Protein AF-A0A7C8I5B2-F1 (afdb_monomer)

Organism: NCBI:txid100035

Radius of gyration: 27.72 Å; Cα contacts (8 Å, |Δi|>4): 381; chains: 1; bounding box: 57×54×105 Å

pLDDT: mean 80.1, std 15.59, range [36.0, 97.19]

Structure (mmCIF, N/CA/C/O backbone):
data_AF-A0A7C8I5B2-F1
#
_entry.id   AF-A0A7C8I5B2-F1
#
loop_
_atom_site.group_PDB
_atom_site.id
_atom_site.type_symbol
_atom_site.label_atom_id
_atom_site.label_alt_id
_atom_site.label_comp_id
_atom_site.label_asym_id
_atom_site.label_entity_id
_atom_site.label_seq_id
_atom_site.pdbx_PDB_ins_code
_atom_site.Cartn_x
_atom_site.Cartn_y
_atom_site.Cartn_z
_atom_site.occupancy
_atom_site.B_iso_or_equiv
_atom_site.auth_seq_id
_atom_site.auth_comp_id
_atom_site.auth_asym_id
_atom_site.auth_atom_id
_atom_site.pdbx_PDB_model_num
ATOM 1 N N . MET A 1 1 ? -19.251 -23.683 68.528 1.00 42.50 1 MET A N 1
ATOM 2 C CA . MET A 1 1 ? -18.594 -23.878 67.218 1.00 42.50 1 MET A CA 1
ATOM 3 C C . MET A 1 1 ? -19.560 -23.344 66.165 1.00 42.50 1 MET A C 1
ATOM 5 O O . MET A 1 1 ? -20.526 -24.019 65.848 1.00 42.50 1 MET A O 1
ATOM 9 N N . PHE A 1 2 ? -19.417 -22.081 65.757 1.00 42.91 2 PHE A N 1
ATOM 10 C CA . PHE A 1 2 ? -20.318 -21.458 64.781 1.00 42.91 2 PHE A CA 1
ATOM 11 C C . PHE A 1 2 ? -19.769 -21.703 63.376 1.00 42.91 2 PHE A C 1
ATOM 13 O O . PHE A 1 2 ? -18.753 -21.127 62.992 1.00 42.91 2 PHE A O 1
ATOM 20 N N . THR A 1 3 ? -20.423 -22.576 62.616 1.00 53.56 3 THR A N 1
ATOM 21 C CA . THR A 1 3 ? -20.180 -22.732 61.182 1.00 53.56 3 THR A CA 1
ATOM 22 C C . THR A 1 3 ? -20.743 -21.507 60.467 1.00 53.56 3 THR A C 1
ATOM 24 O O . THR A 1 3 ? -21.958 -21.349 60.356 1.00 53.56 3 THR A O 1
ATOM 27 N N . ARG A 1 4 ? -19.861 -20.612 60.010 1.00 47.06 4 ARG A N 1
ATOM 28 C CA . ARG A 1 4 ? -20.224 -19.559 59.055 1.00 47.06 4 ARG A CA 1
ATOM 29 C C . ARG A 1 4 ? -20.698 -20.232 57.762 1.00 47.06 4 ARG A C 1
ATOM 31 O O . ARG A 1 4 ? -19.949 -21.055 57.236 1.00 47.06 4 ARG A O 1
ATOM 38 N N . PRO A 1 5 ? -21.871 -19.879 57.213 1.00 53.59 5 PRO A N 1
ATOM 39 C CA . PRO A 1 5 ? -22.177 -20.230 55.842 1.00 53.59 5 PRO A CA 1
ATOM 40 C C . PRO A 1 5 ? -21.212 -19.449 54.950 1.00 53.59 5 PRO A C 1
ATOM 42 O O . PRO A 1 5 ? -21.199 -18.217 54.955 1.00 53.59 5 PRO A O 1
ATOM 45 N N . THR A 1 6 ? -20.373 -20.162 54.207 1.00 56.88 6 THR A N 1
ATOM 46 C CA . THR A 1 6 ? -19.658 -19.632 53.048 1.00 56.88 6 THR A CA 1
ATOM 47 C C . THR A 1 6 ? -20.696 -19.276 51.989 1.00 56.88 6 THR A C 1
ATOM 49 O O . THR A 1 6 ? -21.020 -20.075 51.116 1.00 56.88 6 THR A O 1
ATOM 52 N N . SER A 1 7 ? -21.273 -18.077 52.087 1.00 60.16 7 SER A N 1
ATOM 53 C CA . SER A 1 7 ? -22.030 -17.492 50.986 1.00 60.16 7 SER A CA 1
ATOM 54 C C . SER A 1 7 ? -21.062 -17.323 49.817 1.00 60.16 7 SER A C 1
ATOM 56 O O . SER A 1 7 ? -20.133 -16.514 49.904 1.00 60.16 7 SER A O 1
ATOM 58 N N . MET A 1 8 ? -21.238 -18.106 48.749 1.00 61.34 8 MET A N 1
ATOM 59 C CA . MET A 1 8 ? -20.553 -17.821 47.492 1.00 61.34 8 MET A CA 1
ATOM 60 C C . MET A 1 8 ? -20.863 -16.368 47.114 1.00 61.34 8 MET A C 1
ATOM 62 O O . MET A 1 8 ? -22.024 -15.960 47.227 1.00 61.34 8 MET A O 1
ATOM 66 N N . PRO A 1 9 ? -19.856 -15.567 46.727 1.00 63.28 9 PRO A N 1
ATOM 67 C CA . PRO A 1 9 ? -20.115 -14.212 46.273 1.00 63.28 9 PRO A CA 1
ATOM 68 C C . PRO A 1 9 ? -21.133 -14.270 45.127 1.00 63.28 9 PRO A C 1
ATOM 70 O O . PRO A 1 9 ? -21.058 -15.190 44.303 1.00 63.28 9 PRO A O 1
ATOM 73 N N . PRO A 1 10 ? -22.100 -13.339 45.078 1.00 64.06 10 PRO A N 1
ATOM 74 C CA . PRO A 1 10 ? -23.087 -13.326 44.013 1.00 64.06 10 PRO A CA 1
ATOM 75 C C . PRO A 1 10 ? -22.357 -13.263 42.669 1.00 64.06 10 PRO A C 1
ATOM 77 O O . PRO A 1 10 ? -21.559 -12.358 42.422 1.00 64.06 10 PRO A O 1
ATOM 80 N N . GLN A 1 11 ? -22.590 -14.266 41.818 1.00 71.75 11 GLN A N 1
ATOM 81 C CA . GLN A 1 11 ? -22.101 -14.241 40.444 1.00 71.75 11 GLN A CA 1
ATOM 82 C C . GLN A 1 11 ? -22.682 -13.012 39.744 1.00 71.75 11 GLN A C 1
ATOM 84 O O . GLN A 1 11 ? -23.858 -12.695 39.919 1.00 71.75 11 GLN A O 1
ATOM 89 N N . SER A 1 12 ? -21.850 -12.322 38.963 1.00 83.25 12 SER A N 1
ATOM 90 C CA . SER A 1 12 ? -22.279 -11.163 38.179 1.00 83.25 12 SER A CA 1
ATOM 91 C C . SER A 1 12 ? -23.513 -11.520 37.336 1.00 83.25 12 SER A C 1
ATOM 93 O O . SER A 1 12 ? -23.450 -12.519 36.614 1.00 83.25 12 SER A O 1
ATOM 95 N N . PRO A 1 13 ? -24.596 -10.719 37.366 1.00 89.44 13 PRO A N 1
ATOM 96 C CA . PRO A 1 13 ? -25.788 -10.962 36.551 1.00 89.44 13 PRO A CA 1
ATOM 97 C C . PRO A 1 13 ? -25.469 -11.092 35.059 1.00 89.44 13 PRO A C 1
ATOM 99 O O . PRO A 1 13 ? -26.042 -11.934 34.377 1.00 89.44 13 PRO A O 1
ATOM 102 N N . LEU A 1 14 ? -24.486 -10.328 34.565 1.00 90.75 14 LEU A N 1
ATOM 103 C CA . LEU A 1 14 ? -24.012 -10.417 33.182 1.00 90.75 14 LEU A CA 1
ATOM 104 C C . LEU A 1 14 ? -23.471 -11.815 32.854 1.00 90.75 14 LEU A C 1
ATOM 106 O O . LEU A 1 14 ? -23.726 -12.334 31.775 1.00 90.75 14 LEU A O 1
ATOM 110 N N . LEU A 1 15 ? -22.743 -12.438 33.785 1.00 91.44 15 LEU A N 1
ATOM 111 C CA . LEU A 1 15 ? -22.137 -13.760 33.590 1.00 91.44 15 LEU A CA 1
ATOM 112 C C . LEU A 1 15 ? -23.133 -14.915 33.774 1.00 91.44 15 LEU A C 1
ATOM 114 O O . LEU A 1 15 ? -22.798 -16.050 33.447 1.00 91.44 15 LEU A O 1
ATOM 118 N N . GLN A 1 16 ? -24.342 -14.638 34.274 1.00 93.19 16 GLN A N 1
ATOM 119 C CA . GLN A 1 16 ? -25.435 -15.614 34.354 1.00 93.19 16 GLN A CA 1
ATOM 120 C C . GLN A 1 16 ? -26.220 -15.724 33.039 1.00 93.19 16 GLN A C 1
ATOM 122 O O . GLN A 1 16 ? -26.919 -16.714 32.826 1.00 93.19 16 GLN A O 1
ATOM 127 N N . LEU A 1 17 ? -26.113 -14.725 32.156 1.00 94.62 17 LEU A N 1
ATOM 128 C CA . LEU A 1 17 ? -26.765 -14.742 30.847 1.00 94.62 17 LEU A CA 1
ATOM 129 C C . LEU A 1 17 ? -26.134 -15.803 29.932 1.00 94.62 17 LEU A C 1
ATOM 131 O O . LEU A 1 17 ? -24.933 -16.044 30.049 1.00 94.62 17 LEU A O 1
ATOM 135 N N . PRO A 1 18 ? -26.885 -16.395 28.984 1.00 96.06 18 PRO A N 1
ATOM 136 C CA . PRO A 1 18 ? -26.319 -17.234 27.927 1.00 96.06 18 PRO A CA 1
ATOM 137 C C . PRO A 1 18 ? -25.247 -16.503 27.109 1.00 96.06 18 PRO A C 1
ATOM 139 O O . PRO A 1 18 ? -25.259 -15.273 27.009 1.00 96.06 18 PRO A O 1
ATOM 142 N N . ARG A 1 19 ? -24.318 -17.262 26.516 1.00 94.94 19 ARG A N 1
ATOM 143 C CA . ARG A 1 19 ? -23.165 -16.719 25.778 1.00 94.94 19 ARG A CA 1
ATOM 144 C C . ARG A 1 19 ? -23.601 -15.799 24.638 1.00 94.94 19 ARG A C 1
ATOM 146 O O . ARG A 1 19 ? -23.006 -14.747 24.452 1.00 94.94 19 ARG A O 1
ATOM 153 N N . GLU A 1 20 ? -24.661 -16.177 23.943 1.00 95.81 20 GLU A N 1
ATOM 154 C CA . GLU A 1 20 ? -25.229 -15.468 22.802 1.00 95.81 20 GLU A CA 1
ATOM 155 C C . GLU A 1 20 ? -25.717 -14.076 23.216 1.00 95.81 20 GLU A C 1
ATOM 157 O O . GLU A 1 20 ? -25.400 -13.083 22.575 1.00 95.81 20 GLU A O 1
ATOM 162 N N . ILE A 1 21 ? -26.411 -13.984 24.354 1.00 96.62 21 ILE A N 1
ATOM 163 C CA . ILE A 1 21 ? -26.895 -12.704 24.882 1.00 96.62 21 ILE A CA 1
ATOM 164 C C . ILE A 1 21 ? -25.727 -11.829 25.340 1.00 96.62 21 ILE A C 1
ATOM 166 O O . ILE A 1 21 ? -25.752 -10.616 25.144 1.00 96.62 21 ILE A O 1
ATOM 170 N N . ARG A 1 22 ? -24.683 -12.427 25.930 1.00 95.69 22 ARG A N 1
ATOM 171 C CA . ARG A 1 22 ? -23.466 -11.676 26.268 1.00 95.69 22 ARG A CA 1
ATOM 172 C C . ARG A 1 22 ? -22.788 -11.124 25.018 1.00 95.69 22 ARG A C 1
ATOM 174 O O . ARG A 1 22 ? -22.353 -9.981 25.055 1.00 95.69 22 ARG A O 1
ATOM 181 N N . ASP A 1 23 ? -22.739 -11.890 23.932 1.00 95.50 23 ASP A N 1
ATOM 182 C CA . ASP A 1 23 ? -22.159 -11.444 22.663 1.00 95.50 23 ASP A CA 1
ATOM 183 C C . ASP A 1 23 ? -22.918 -10.270 22.045 1.00 95.50 23 ASP A C 1
ATOM 185 O O . ASP A 1 23 ? -22.278 -9.304 21.632 1.00 95.50 23 ASP A O 1
ATOM 189 N N . GLU A 1 24 ? -24.251 -10.280 22.088 1.00 96.25 24 GLU A N 1
ATOM 190 C CA . GLU A 1 24 ? -25.061 -9.126 21.674 1.00 96.25 24 GLU A CA 1
ATOM 191 C C . GLU A 1 24 ? -24.811 -7.897 22.561 1.00 96.25 24 GLU A C 1
ATOM 193 O O . GLU A 1 24 ? -24.661 -6.781 22.066 1.00 96.25 24 GLU A O 1
ATOM 198 N N . ILE A 1 25 ? -24.687 -8.088 23.880 1.00 95.75 25 ILE A N 1
ATOM 199 C CA . ILE A 1 25 ? -24.343 -6.999 24.806 1.00 95.75 25 ILE A CA 1
ATOM 200 C C . ILE A 1 25 ? -22.950 -6.443 24.493 1.00 95.75 25 ILE A C 1
ATOM 202 O O . ILE A 1 25 ? -22.758 -5.228 24.504 1.00 95.75 25 ILE A O 1
ATOM 206 N N . TYR A 1 26 ? -21.971 -7.305 24.214 1.00 96.38 26 TYR A N 1
ATOM 207 C CA . TYR A 1 26 ? -20.618 -6.881 23.864 1.00 96.38 26 TYR A CA 1
ATOM 208 C C . TYR A 1 26 ? -20.587 -6.132 22.538 1.00 96.38 26 TYR A C 1
ATOM 210 O O . TYR A 1 26 ? -19.919 -5.104 22.456 1.00 96.38 26 TYR A O 1
ATOM 218 N N . ALA A 1 27 ? -21.322 -6.612 21.533 1.00 95.25 27 ALA A N 1
ATOM 219 C CA . ALA A 1 27 ? -21.472 -5.938 20.252 1.00 95.25 27 ALA A CA 1
ATOM 220 C C . ALA A 1 27 ? -22.091 -4.548 20.438 1.00 95.25 27 ALA A C 1
ATOM 222 O O . ALA A 1 27 ? -21.525 -3.567 19.966 1.00 95.25 27 ALA A O 1
ATOM 223 N N . TYR A 1 28 ? -23.183 -4.451 21.200 1.00 95.38 28 TYR A N 1
ATOM 224 C CA . TYR A 1 28 ? -23.833 -3.179 21.510 1.00 95.38 28 TYR A CA 1
ATOM 225 C C . TYR A 1 28 ? -22.910 -2.218 22.273 1.00 95.38 28 TYR A C 1
ATOM 227 O O . TYR A 1 28 ? -22.874 -1.032 21.966 1.00 95.38 28 TYR A O 1
ATOM 235 N N . TYR A 1 29 ? -22.127 -2.718 23.234 1.00 95.06 29 TYR A N 1
ATOM 236 C CA . TYR A 1 29 ? -21.211 -1.899 24.036 1.00 95.06 29 TYR A CA 1
ATOM 237 C C . TYR A 1 29 ? -20.159 -1.178 23.185 1.00 95.06 29 TYR A C 1
ATOM 239 O O . TYR A 1 29 ? -19.815 -0.034 23.463 1.00 95.06 29 TYR A O 1
ATOM 247 N N . VAL A 1 30 ? -19.618 -1.854 22.168 1.00 94.12 30 VAL A N 1
ATOM 248 C CA . VAL A 1 30 ? -18.548 -1.305 21.317 1.00 94.12 30 VAL A CA 1
ATOM 249 C C . VAL A 1 30 ? -19.067 -0.617 20.062 1.00 94.12 30 VAL A C 1
ATOM 251 O O . VAL A 1 30 ? -18.264 -0.045 19.323 1.00 94.12 30 VAL A O 1
ATOM 254 N N . TYR A 1 31 ? -20.358 -0.740 19.765 1.00 94.44 31 TYR A N 1
ATOM 255 C CA . TYR A 1 31 ? -20.945 -0.252 18.527 1.00 94.44 31 TYR A CA 1
ATOM 256 C C . TYR A 1 31 ? -20.926 1.275 18.467 1.00 94.44 31 TYR A C 1
ATOM 258 O O . TYR A 1 31 ? -21.333 1.960 19.406 1.00 94.44 31 TYR A O 1
ATOM 266 N N . THR A 1 32 ? -20.501 1.802 17.325 1.00 94.06 32 THR A N 1
ATOM 267 C CA . THR A 1 32 ? -20.627 3.214 16.974 1.00 94.06 32 THR A CA 1
ATOM 268 C C . THR A 1 32 ? -21.275 3.331 15.600 1.00 94.06 32 THR A C 1
ATOM 270 O O . THR A 1 32 ? -20.914 2.609 14.673 1.00 94.06 32 THR A O 1
ATOM 273 N N . GLU A 1 33 ? -22.233 4.249 15.451 1.00 92.50 33 GLU A N 1
ATOM 274 C CA . GLU A 1 33 ? -23.005 4.413 14.208 1.00 92.50 33 GLU A CA 1
ATOM 275 C C . GLU A 1 33 ? -22.108 4.717 12.995 1.00 92.50 33 GLU A C 1
ATOM 277 O O . GLU A 1 33 ? -22.234 4.092 11.941 1.00 92.50 33 GLU A O 1
ATOM 282 N N . ASP A 1 34 ? -21.118 5.593 13.174 1.00 93.38 34 ASP A N 1
ATOM 283 C CA . ASP A 1 34 ? -20.142 5.937 12.134 1.00 93.38 34 ASP A CA 1
ATOM 284 C C . ASP A 1 34 ? -18.964 4.950 12.036 1.00 93.38 34 ASP A C 1
ATOM 286 O O . ASP A 1 34 ? -18.138 5.027 11.117 1.00 93.38 34 ASP A O 1
ATOM 290 N N . GLY A 1 35 ? -18.906 3.970 12.940 1.00 94.69 35 GLY A N 1
ATOM 291 C CA . GLY A 1 35 ? -17.775 3.068 13.103 1.00 94.69 35 GLY A CA 1
ATOM 292 C C . GLY A 1 35 ? -16.568 3.754 13.749 1.00 94.69 35 GLY A C 1
ATOM 293 O O . GLY A 1 35 ? -16.690 4.713 14.518 1.00 94.69 35 GLY A O 1
ATOM 294 N N . TYR A 1 36 ? -15.384 3.219 13.470 1.00 96.94 36 TYR A N 1
ATOM 295 C CA . TYR A 1 36 ? -14.114 3.730 13.970 1.00 96.94 36 TYR A CA 1
ATOM 296 C C . TYR A 1 36 ? -13.330 4.428 12.873 1.00 96.94 36 TYR A C 1
ATOM 298 O O . TYR A 1 36 ? -13.387 4.053 11.706 1.00 96.94 36 TYR A O 1
ATOM 306 N N . HIS A 1 37 ? -12.519 5.396 13.268 1.00 96.12 37 HIS A N 1
ATOM 307 C CA . HIS A 1 37 ? -11.636 6.145 12.394 1.00 96.12 37 HIS A CA 1
ATOM 308 C C . HIS A 1 37 ? -10.189 5.845 12.765 1.00 96.12 37 HIS A C 1
ATOM 310 O O . HIS A 1 37 ? -9.813 5.823 13.937 1.00 96.12 37 HIS A O 1
ATOM 316 N N . HIS A 1 38 ? -9.358 5.578 11.764 1.00 95.38 38 HIS A N 1
ATOM 317 C CA . HIS A 1 38 ? -7.927 5.410 11.954 1.00 95.38 38 HIS A CA 1
ATOM 318 C C . HIS A 1 38 ? -7.230 6.767 11.878 1.00 95.38 38 HIS A C 1
ATOM 320 O O . HIS A 1 38 ? -7.376 7.493 10.902 1.00 95.38 38 HIS A O 1
ATOM 326 N N . SER A 1 39 ? -6.421 7.090 12.887 1.00 90.88 39 SER A N 1
ATOM 327 C CA . SER A 1 39 ? -5.554 8.268 12.879 1.00 90.88 39 SER A CA 1
ATOM 328 C C . SER A 1 39 ? -4.213 7.905 12.233 1.00 90.88 39 SER A C 1
ATOM 330 O O . SER A 1 39 ? -3.440 7.155 12.837 1.00 90.88 39 SER A O 1
ATOM 332 N N . PRO A 1 40 ? -3.865 8.447 11.049 1.00 81.56 40 PRO A N 1
ATOM 333 C CA . PRO A 1 40 ? -2.595 8.125 10.397 1.00 81.56 40 PRO A CA 1
ATOM 334 C C . PRO A 1 40 ? -1.365 8.563 11.201 1.00 81.56 40 PRO A C 1
ATOM 336 O O . PRO A 1 40 ? -0.304 7.950 11.073 1.00 81.56 40 PRO A O 1
ATOM 339 N N . ILE A 1 41 ? -1.522 9.586 12.046 1.00 80.88 41 ILE A N 1
ATOM 340 C CA . ILE A 1 41 ? -0.462 10.147 12.890 1.00 80.88 41 ILE A CA 1
ATOM 341 C C . ILE A 1 41 ? -0.172 9.213 14.067 1.00 80.88 41 ILE A C 1
ATOM 343 O O . ILE A 1 41 ? 0.962 8.793 14.276 1.00 80.88 41 ILE A O 1
ATOM 347 N N . THR A 1 42 ? -1.203 8.855 14.836 1.00 86.44 42 THR A N 1
ATOM 348 C CA . THR A 1 42 ? -1.018 8.051 16.057 1.00 86.44 42 THR A CA 1
ATOM 349 C C . THR A 1 42 ? -1.004 6.546 15.785 1.00 86.44 42 THR A C 1
ATOM 351 O O . THR A 1 42 ? -0.550 5.773 16.627 1.00 86.44 42 THR A O 1
ATOM 354 N N . GLY A 1 43 ? -1.526 6.115 14.633 1.00 87.56 43 GLY A N 1
ATOM 355 C CA . GLY A 1 43 ? -1.764 4.710 14.304 1.00 87.56 43 GLY A CA 1
ATOM 356 C C . GLY A 1 43 ? -2.879 4.060 15.128 1.00 87.56 43 GLY A C 1
ATOM 357 O O . GLY A 1 43 ? -2.976 2.834 15.145 1.00 87.56 43 GLY A O 1
ATOM 358 N N . LYS A 1 44 ? -3.682 4.853 15.852 1.00 91.62 44 LYS A N 1
ATOM 359 C CA . LYS A 1 44 ? -4.753 4.374 16.734 1.00 91.62 44 LYS A CA 1
ATOM 360 C C . LYS A 1 44 ? -6.132 4.581 16.119 1.00 91.62 44 LYS A C 1
ATOM 362 O O . LYS A 1 44 ? -6.334 5.466 15.285 1.00 91.62 44 LYS A O 1
ATOM 367 N N . LEU A 1 45 ? -7.078 3.773 16.588 1.00 95.19 45 LEU A N 1
ATOM 368 C CA . LEU A 1 45 ? -8.495 3.924 16.287 1.00 95.19 45 LEU A CA 1
ATOM 369 C C . LEU A 1 45 ? -9.177 4.834 17.317 1.00 95.19 45 LEU A C 1
ATOM 371 O O . LEU A 1 45 ? -8.825 4.811 18.497 1.00 95.19 45 LEU A O 1
ATOM 375 N N . HIS A 1 46 ? -10.143 5.615 16.852 1.00 94.75 46 HIS A N 1
ATOM 376 C CA . HIS A 1 46 ? -10.988 6.509 17.644 1.00 94.75 46 HIS A CA 1
ATOM 377 C C . HIS A 1 46 ? -12.417 6.492 17.093 1.00 94.75 46 HIS A C 1
ATOM 379 O O . HIS A 1 46 ? -12.655 6.001 15.989 1.00 94.75 46 HIS A O 1
ATOM 385 N N . THR A 1 47 ? -13.374 6.996 17.863 1.00 93.75 47 THR A N 1
ATOM 386 C CA . THR A 1 47 ? -14.744 7.236 17.388 1.00 93.75 47 THR A CA 1
ATOM 387 C C . THR A 1 47 ? -14.794 8.469 16.477 1.00 93.75 47 THR A C 1
ATOM 389 O O . THR A 1 47 ? -13.824 9.227 16.414 1.00 93.75 47 THR A O 1
ATOM 392 N N . ALA A 1 48 ? -15.915 8.698 15.787 1.00 89.38 48 ALA A N 1
ATOM 393 C CA . ALA A 1 48 ? -16.104 9.882 14.938 1.00 89.38 48 ALA A CA 1
ATOM 394 C C . ALA A 1 48 ? -15.896 11.215 15.691 1.00 89.38 48 ALA A C 1
ATOM 396 O O . ALA A 1 48 ? -15.344 12.161 15.135 1.00 89.38 48 ALA A O 1
ATOM 397 N N . ASP A 1 49 ? -16.213 11.254 16.990 1.00 89.88 49 ASP A N 1
ATOM 398 C CA . ASP A 1 49 ? -16.010 12.416 17.870 1.00 89.88 49 ASP A CA 1
ATOM 399 C C . ASP A 1 49 ? -14.575 12.538 18.429 1.00 89.88 49 ASP A C 1
ATOM 401 O O . ASP A 1 49 ? -14.333 13.229 19.425 1.00 89.88 49 ASP A O 1
ATOM 405 N N . ASN A 1 50 ? -13.604 11.835 17.833 1.00 89.25 50 ASN A N 1
ATOM 406 C CA . ASN A 1 50 ? -12.208 11.775 18.280 1.00 89.25 50 ASN A CA 1
ATOM 407 C C . ASN A 1 50 ? -12.003 11.232 19.704 1.00 89.25 50 ASN A C 1
ATOM 409 O O . ASN A 1 50 ? -10.961 11.483 20.317 1.00 89.25 50 ASN A O 1
ATOM 413 N N . GLN A 1 51 ? -12.952 10.456 20.235 1.00 92.12 51 GLN A N 1
ATOM 414 C CA . GLN A 1 51 ? -12.791 9.819 21.541 1.00 92.12 51 GLN A CA 1
ATOM 415 C C . GLN A 1 51 ? -12.083 8.462 21.421 1.00 92.12 51 GLN A C 1
ATOM 417 O O . GLN A 1 51 ? -12.238 7.761 20.414 1.00 92.12 51 GLN A O 1
ATOM 422 N N . PRO A 1 52 ? -11.303 8.050 22.437 1.00 91.81 52 PRO A N 1
ATOM 423 C CA . PRO A 1 52 ? -10.795 6.687 22.517 1.00 91.81 52 PRO A CA 1
ATOM 424 C C . PRO A 1 52 ? -11.941 5.669 22.509 1.00 91.81 52 PRO A C 1
ATOM 426 O O . PRO A 1 52 ? -13.011 5.930 23.053 1.00 91.81 52 PRO A O 1
ATOM 429 N N . ILE A 1 53 ? -11.699 4.487 21.941 1.00 91.94 53 ILE A N 1
ATOM 430 C CA . ILE A 1 53 ? -12.654 3.376 22.027 1.00 91.94 53 ILE A CA 1
ATOM 431 C C . ILE A 1 53 ? -12.762 2.945 23.492 1.00 91.94 53 ILE A C 1
ATOM 433 O O . ILE A 1 53 ? -11.751 2.596 24.110 1.00 91.94 53 ILE A O 1
ATOM 437 N N . ASP A 1 54 ? -13.980 2.944 24.034 1.00 90.56 54 ASP A N 1
ATOM 438 C CA . ASP A 1 54 ? -14.228 2.423 25.372 1.00 90.56 54 ASP A CA 1
ATOM 439 C C . ASP A 1 54 ? -14.082 0.895 25.370 1.00 90.56 54 ASP A C 1
ATOM 441 O O . ASP A 1 54 ? -14.842 0.163 24.738 1.00 90.56 54 ASP A O 1
ATOM 445 N N . LEU A 1 55 ? -13.062 0.417 26.080 1.00 90.06 55 LEU A N 1
ATOM 446 C CA . LEU A 1 55 ? -12.781 -1.001 26.292 1.00 90.06 55 LEU A CA 1
ATOM 447 C C . LEU A 1 55 ? -12.801 -1.357 27.784 1.00 90.06 55 LEU A C 1
ATOM 449 O O . LEU A 1 55 ? -12.293 -2.413 28.164 1.00 90.06 55 LEU A O 1
ATOM 453 N N . SER A 1 56 ? -13.359 -0.504 28.651 1.00 93.12 56 SER A N 1
ATOM 454 C CA . SER A 1 56 ? -13.352 -0.703 30.105 1.00 93.12 56 SER A CA 1
ATOM 455 C C . SER A 1 56 ? -13.963 -2.043 30.516 1.00 93.12 56 SER A C 1
ATOM 457 O O . SER A 1 56 ? -13.414 -2.712 31.394 1.00 93.12 56 SER A O 1
ATOM 459 N N . LEU A 1 57 ? -15.024 -2.489 29.834 1.00 91.19 57 LEU A N 1
ATOM 460 C CA . LEU A 1 57 ? -15.644 -3.794 30.078 1.00 91.19 57 LEU A CA 1
ATOM 461 C C . LEU A 1 57 ? -14.673 -4.968 29.855 1.00 91.19 57 LEU A C 1
ATOM 463 O O . LEU A 1 57 ? -14.673 -5.924 30.625 1.00 91.19 57 LEU A O 1
ATOM 467 N N . MET A 1 58 ? -13.779 -4.883 28.866 1.00 91.69 58 MET A N 1
ATOM 468 C CA . MET A 1 58 ? -12.780 -5.924 28.597 1.00 91.69 58 MET A CA 1
ATOM 469 C C . MET A 1 58 ? -11.814 -6.123 29.778 1.00 91.69 58 MET A C 1
ATOM 471 O O . MET A 1 58 ? -11.286 -7.217 29.972 1.00 91.69 58 MET A O 1
ATOM 475 N N . TYR A 1 59 ? -11.592 -5.086 30.590 1.00 91.81 59 TYR A N 1
ATOM 476 C CA . TYR A 1 59 ? -10.628 -5.106 31.692 1.00 91.81 59 TYR A CA 1
ATOM 477 C C . TYR A 1 59 ? -11.217 -5.538 33.041 1.00 91.81 59 TYR A C 1
ATOM 479 O O . TYR A 1 59 ? -10.484 -5.607 34.026 1.00 91.81 59 TYR A O 1
ATOM 487 N N . THR A 1 60 ? -12.509 -5.874 33.120 1.00 91.94 60 THR A N 1
ATOM 488 C CA . THR A 1 60 ? -13.144 -6.223 34.402 1.00 91.94 60 THR A CA 1
ATOM 489 C C . THR A 1 60 ? -12.765 -7.619 34.900 1.00 91.94 60 THR A C 1
ATOM 491 O O . THR A 1 60 ? -12.569 -7.814 36.098 1.00 91.94 60 THR A O 1
ATOM 494 N N . CYS A 1 61 ? -12.681 -8.621 34.014 1.00 91.94 61 CYS A N 1
ATOM 495 C CA . CYS A 1 61 ? -12.236 -9.973 34.371 1.00 91.94 61 CYS A CA 1
ATOM 496 C C . CYS A 1 61 ? -11.732 -10.764 33.154 1.00 91.94 61 CYS A C 1
ATOM 498 O O . CYS A 1 61 ? -12.051 -10.446 32.012 1.00 91.94 61 CYS A O 1
ATOM 500 N N . ARG A 1 62 ? -10.973 -11.844 33.400 1.00 93.69 62 ARG A N 1
ATOM 501 C CA . ARG A 1 62 ? -10.365 -12.667 32.334 1.00 93.69 62 ARG A CA 1
ATOM 502 C C . ARG A 1 62 ? -11.384 -13.311 31.395 1.00 93.69 62 ARG A C 1
ATOM 504 O O . ARG A 1 62 ? -11.104 -13.413 30.208 1.00 93.69 62 ARG A O 1
ATOM 511 N N . LEU A 1 63 ? -12.535 -13.738 31.922 1.00 94.25 63 LEU A N 1
ATOM 512 C CA . LEU A 1 63 ? -13.586 -14.351 31.110 1.00 94.25 63 LEU A CA 1
ATOM 513 C C . LEU A 1 63 ? -14.126 -13.344 30.092 1.00 94.25 63 LEU A C 1
ATOM 515 O O . LEU A 1 63 ? -14.103 -13.620 28.897 1.00 94.25 63 LEU A O 1
ATOM 519 N N . ILE A 1 64 ? -14.505 -12.149 30.558 1.00 94.81 64 ILE A N 1
ATOM 520 C CA . ILE A 1 64 ? -14.963 -11.072 29.677 1.00 94.81 64 ILE A CA 1
ATOM 521 C C . ILE A 1 64 ? -13.844 -10.697 28.705 1.00 94.81 64 ILE A C 1
ATOM 523 O O . ILE A 1 64 ? -14.093 -10.661 27.514 1.00 94.81 64 ILE A O 1
ATOM 527 N N . ALA A 1 65 ? -12.596 -10.544 29.156 1.00 94.12 65 ALA A N 1
ATOM 528 C CA . ALA A 1 65 ? -11.472 -10.249 28.266 1.00 94.12 65 ALA A CA 1
ATOM 529 C C . ALA A 1 65 ? -11.326 -11.260 27.111 1.00 94.12 65 ALA A C 1
ATOM 531 O O . ALA A 1 65 ? -11.127 -10.864 25.963 1.00 94.12 65 ALA A O 1
ATOM 532 N N . SER A 1 66 ? -11.443 -12.564 27.400 1.00 94.38 66 SER A N 1
ATOM 533 C CA . SER A 1 66 ? -11.376 -13.606 26.368 1.00 94.38 66 SER A CA 1
ATOM 534 C C . SER A 1 66 ? -12.569 -13.574 25.419 1.00 94.38 66 SER A C 1
ATOM 536 O O . SER A 1 66 ? -12.405 -13.733 24.214 1.00 94.38 66 SER A O 1
ATOM 538 N N . GLU A 1 67 ? -13.758 -13.332 25.961 1.00 95.06 67 GLU A N 1
ATOM 539 C CA . GLU A 1 67 ? -15.020 -13.314 25.231 1.00 95.06 67 GLU A CA 1
ATOM 540 C C . GLU A 1 67 ? -15.186 -12.067 24.346 1.00 95.06 67 GLU A C 1
ATOM 542 O O . GLU A 1 67 ? -15.762 -12.141 23.263 1.00 95.06 67 GLU A O 1
ATOM 547 N N . PHE A 1 68 ? -14.644 -10.939 24.801 1.00 93.12 68 PHE A N 1
ATOM 548 C CA . PHE A 1 68 ? -14.709 -9.620 24.174 1.00 93.12 68 PHE A CA 1
ATOM 549 C C . PHE A 1 68 ? -13.619 -9.410 23.111 1.00 93.12 68 PHE A C 1
ATOM 551 O O . PHE A 1 68 ? -13.654 -8.447 22.340 1.00 93.12 68 PHE A O 1
ATOM 558 N N . SER A 1 69 ? -12.628 -10.306 23.063 1.00 91.44 69 SER A N 1
ATOM 559 C CA . SER A 1 69 ? -11.486 -10.217 22.155 1.00 91.44 69 SER A CA 1
ATOM 560 C C . SER A 1 69 ? -11.945 -10.133 20.697 1.00 91.44 69 SER A C 1
ATOM 562 O O . SER A 1 69 ? -12.565 -11.051 20.160 1.00 91.44 69 SER A O 1
ATOM 564 N N . GLY A 1 70 ? -11.631 -9.014 20.042 1.00 91.56 70 GLY A N 1
ATOM 565 C CA . GLY A 1 70 ? -11.959 -8.799 18.634 1.00 91.56 70 GLY A CA 1
ATOM 566 C C . GLY A 1 70 ? -13.378 -8.318 18.343 1.00 91.56 70 GLY A C 1
ATOM 567 O O . GLY A 1 70 ? -13.653 -7.982 17.194 1.00 91.56 70 GLY A O 1
ATOM 568 N N . VAL A 1 71 ? -14.263 -8.232 19.343 1.00 94.62 71 VAL A N 1
ATOM 569 C CA . VAL A 1 71 ? -15.663 -7.814 19.142 1.00 94.62 71 VAL A CA 1
ATOM 570 C C . VAL A 1 71 ? -15.732 -6.416 18.521 1.00 94.62 71 VAL A C 1
ATOM 572 O O . VAL A 1 71 ? -16.454 -6.229 17.543 1.00 94.62 71 VAL A O 1
ATOM 575 N N . ALA A 1 72 ? -14.905 -5.483 19.002 1.00 94.25 72 ALA A N 1
ATOM 576 C CA . ALA A 1 72 ? -14.815 -4.115 18.488 1.00 94.25 72 ALA A CA 1
ATOM 577 C C . ALA A 1 72 ? -14.496 -4.055 16.981 1.00 94.25 72 ALA A C 1
ATOM 579 O O . ALA A 1 72 ? -15.175 -3.349 16.240 1.00 94.25 72 ALA A O 1
ATOM 580 N N . LEU A 1 73 ? -13.509 -4.831 16.515 1.00 94.56 73 LEU A N 1
ATOM 581 C CA . LEU A 1 73 ? -13.080 -4.858 15.106 1.00 94.56 73 LEU A CA 1
ATOM 582 C C . LEU A 1 73 ? -14.059 -5.613 14.194 1.00 94.56 73 LEU A C 1
ATOM 584 O O . LEU A 1 73 ? -14.100 -5.360 12.991 1.00 94.56 73 LEU A O 1
ATOM 588 N N . ARG A 1 74 ? -14.818 -6.557 14.761 1.00 94.00 74 ARG A N 1
ATOM 589 C CA . ARG A 1 74 ? -15.767 -7.391 14.018 1.00 94.00 74 ARG A CA 1
ATOM 590 C C . ARG A 1 74 ? -17.062 -6.655 13.695 1.00 94.00 74 ARG A C 1
ATOM 592 O O . ARG A 1 74 ? -17.620 -6.892 12.629 1.00 94.00 74 ARG A O 1
ATOM 599 N N . HIS A 1 75 ? -17.525 -5.798 14.604 1.00 93.75 75 HIS A N 1
ATOM 600 C CA . HIS A 1 75 ? -18.831 -5.138 14.498 1.00 93.75 75 HIS A CA 1
ATOM 601 C C . HIS A 1 75 ? -18.753 -3.703 13.979 1.00 93.75 75 HIS A C 1
ATOM 603 O O . HIS A 1 75 ? -19.755 -3.190 13.494 1.00 93.75 75 HIS A O 1
ATOM 609 N N . ASN A 1 76 ? -17.581 -3.065 14.038 1.00 95.69 76 ASN A N 1
ATOM 610 C CA . ASN A 1 76 ? -17.418 -1.697 13.562 1.00 95.69 76 ASN A CA 1
ATOM 611 C C . ASN A 1 76 ? -16.614 -1.651 12.268 1.00 95.69 76 ASN A C 1
ATOM 613 O O . ASN A 1 76 ? -15.563 -2.281 12.126 1.00 95.69 76 ASN A O 1
ATOM 617 N N . ARG A 1 77 ? -17.100 -0.839 11.331 1.00 96.44 77 ARG A N 1
ATOM 618 C CA . ARG A 1 77 ? -16.343 -0.445 10.144 1.00 96.44 77 ARG A CA 1
ATOM 619 C C . ARG A 1 77 ? -15.176 0.445 10.554 1.00 96.44 77 ARG A C 1
ATOM 621 O O . ARG A 1 77 ? -15.341 1.310 11.407 1.00 96.44 77 ARG A O 1
ATOM 628 N N . ILE A 1 78 ? -14.020 0.257 9.926 1.00 97.19 78 ILE A N 1
ATOM 629 C CA . ILE A 1 78 ? -12.834 1.087 10.156 1.00 97.19 78 ILE A CA 1
ATOM 630 C C . ILE A 1 78 ? -12.609 1.984 8.943 1.00 97.19 78 ILE A C 1
ATOM 632 O O . ILE A 1 78 ? -12.383 1.494 7.837 1.00 97.19 78 ILE A O 1
ATOM 636 N N . THR A 1 79 ? -12.651 3.290 9.158 1.00 96.56 79 THR A N 1
ATOM 637 C CA . THR A 1 79 ? -12.472 4.316 8.136 1.00 96.56 79 THR A CA 1
ATOM 638 C C . THR A 1 79 ? -11.028 4.810 8.123 1.00 96.56 79 THR A C 1
ATOM 640 O O . THR A 1 79 ? -10.490 5.221 9.153 1.00 96.56 79 THR A O 1
ATOM 643 N N . PHE A 1 80 ? -10.410 4.800 6.946 1.00 94.56 80 PHE A N 1
ATOM 644 C CA . PHE A 1 80 ? -9.085 5.352 6.682 1.00 94.56 80 PHE A CA 1
ATOM 645 C C . PHE A 1 80 ? -9.218 6.559 5.764 1.00 94.56 80 PHE A C 1
ATOM 647 O O . PHE A 1 80 ? -9.958 6.506 4.785 1.00 94.56 80 PHE A O 1
ATOM 654 N N . THR A 1 81 ? -8.478 7.618 6.068 1.00 91.31 81 THR A N 1
ATOM 655 C CA . THR A 1 81 ? -8.368 8.831 5.249 1.00 91.31 81 THR A CA 1
ATOM 656 C C . THR A 1 81 ? -6.929 9.026 4.785 1.00 91.31 81 THR A C 1
ATOM 658 O O . THR A 1 81 ? -6.012 8.350 5.275 1.00 91.31 81 THR A O 1
ATOM 661 N N . THR A 1 82 ? -6.727 9.928 3.822 1.00 88.00 82 THR A N 1
ATOM 662 C CA . THR A 1 82 ? -5.390 10.249 3.309 1.00 88.00 82 THR A CA 1
ATOM 663 C C . THR A 1 82 ? -4.467 10.737 4.427 1.00 88.00 82 THR A C 1
ATOM 665 O O . THR A 1 82 ? -4.882 11.373 5.403 1.00 88.00 82 THR A O 1
ATOM 668 N N . ILE A 1 83 ? -3.185 10.383 4.330 1.00 83.31 83 ILE A N 1
ATOM 669 C CA . ILE A 1 83 ? -2.215 10.684 5.388 1.00 83.31 83 ILE A CA 1
ATOM 670 C C . ILE A 1 83 ? -1.925 12.194 5.376 1.00 83.31 83 ILE A C 1
ATOM 672 O O . ILE A 1 83 ? -1.607 12.722 4.315 1.00 83.31 83 ILE A O 1
ATOM 676 N N . PRO A 1 84 ? -2.028 12.905 6.517 1.00 72.75 84 PRO A N 1
ATOM 677 C CA . PRO A 1 84 ? -1.948 14.363 6.563 1.00 72.75 84 PRO A CA 1
ATOM 678 C C . PRO A 1 84 ? -0.556 14.938 6.236 1.00 72.75 84 PRO A C 1
ATOM 680 O O . PRO A 1 84 ? 0.442 14.230 6.118 1.00 72.75 84 PRO A O 1
ATOM 683 N N . GLN A 1 85 ? -0.523 16.270 6.105 1.00 62.53 85 GLN A N 1
ATOM 684 C CA . GLN A 1 85 ? 0.512 17.088 5.451 1.00 62.53 85 GLN A CA 1
ATOM 685 C C . GLN A 1 85 ? 1.948 16.944 5.985 1.00 62.53 85 GLN A C 1
ATOM 687 O O . GLN A 1 85 ? 2.878 17.247 5.240 1.00 62.53 85 GLN A O 1
ATOM 692 N N . ASP A 1 86 ? 2.164 16.471 7.213 1.00 65.75 86 ASP A N 1
ATOM 693 C CA . ASP A 1 86 ? 3.521 16.323 7.769 1.00 65.75 86 ASP A CA 1
ATOM 694 C C . ASP A 1 86 ? 4.381 15.335 6.957 1.00 65.75 86 ASP A C 1
ATOM 696 O O . ASP A 1 86 ? 5.604 15.446 6.932 1.00 65.75 86 ASP A O 1
ATOM 700 N N . GLU A 1 87 ? 3.741 14.438 6.201 1.00 67.62 87 GLU A N 1
ATOM 701 C CA . GLU A 1 87 ? 4.388 13.508 5.269 1.00 67.62 87 GLU A CA 1
ATOM 702 C C . GLU A 1 87 ? 4.361 13.992 3.802 1.00 67.62 87 GLU A C 1
ATOM 704 O O . GLU A 1 87 ? 4.860 13.300 2.919 1.00 67.62 87 GLU A O 1
ATOM 709 N N . SER A 1 88 ? 3.831 15.189 3.507 1.00 72.62 88 SER A N 1
ATOM 710 C CA . SER A 1 88 ? 3.698 15.730 2.135 1.00 72.62 88 SER A CA 1
ATOM 711 C C . SER A 1 88 ? 5.051 15.896 1.449 1.00 72.62 88 SER A C 1
ATOM 713 O O . SER A 1 88 ? 5.199 15.555 0.284 1.00 72.62 88 SER A O 1
ATOM 715 N N . ARG A 1 89 ? 6.079 16.358 2.175 1.00 77.81 89 ARG A N 1
ATOM 716 C CA . ARG A 1 89 ? 7.439 16.479 1.616 1.00 77.81 89 ARG A CA 1
ATOM 717 C C . ARG A 1 89 ? 8.029 15.119 1.258 1.00 77.81 89 ARG A C 1
ATOM 719 O O . ARG A 1 89 ? 8.716 14.991 0.250 1.00 77.81 89 ARG A O 1
ATOM 726 N N . LYS A 1 90 ? 7.755 14.105 2.084 1.00 83.00 90 LYS A N 1
ATOM 727 C CA . LYS A 1 90 ? 8.174 12.727 1.825 1.00 83.00 90 LYS A CA 1
ATOM 728 C C . LYS A 1 90 ? 7.433 12.159 0.619 1.00 83.00 90 LYS A C 1
ATOM 730 O O . LYS A 1 90 ? 8.057 11.530 -0.227 1.00 83.00 90 LYS A O 1
ATOM 735 N N . ALA A 1 91 ? 6.135 12.429 0.521 1.00 82.06 91 ALA A N 1
ATOM 736 C CA . ALA A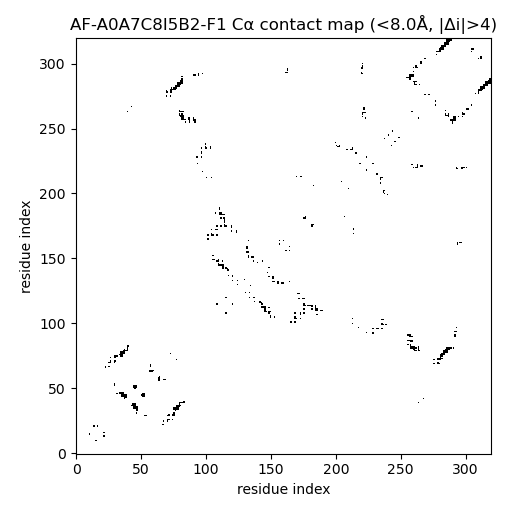 1 91 ? 5.307 12.040 -0.608 1.00 82.06 91 ALA A CA 1
ATOM 737 C C . ALA A 1 91 ? 5.815 12.675 -1.914 1.00 82.06 91 ALA A C 1
ATOM 739 O O . ALA A 1 91 ? 6.079 11.959 -2.873 1.00 82.06 91 ALA A O 1
ATOM 740 N N . GLU A 1 92 ? 6.051 13.989 -1.930 1.00 80.06 92 GLU A N 1
ATOM 741 C CA . GLU A 1 92 ? 6.628 14.708 -3.075 1.00 80.06 92 GLU A CA 1
ATOM 742 C C . GLU A 1 92 ? 7.991 14.138 -3.482 1.00 80.06 92 GLU A C 1
ATOM 744 O O . GLU A 1 92 ? 8.209 13.835 -4.655 1.00 80.06 92 GLU A O 1
ATOM 749 N N . ARG A 1 93 ? 8.896 13.931 -2.514 1.00 82.88 93 ARG A N 1
ATOM 750 C CA . ARG A 1 93 ? 10.217 13.342 -2.771 1.00 82.88 93 ARG A CA 1
ATOM 751 C C . ARG A 1 93 ? 10.097 11.935 -3.347 1.00 82.88 93 ARG A C 1
ATOM 753 O O . ARG A 1 93 ? 10.791 11.618 -4.305 1.00 82.88 93 ARG A O 1
ATOM 760 N N . PHE A 1 94 ? 9.226 11.097 -2.791 1.00 85.31 94 PHE A N 1
ATOM 761 C CA . PHE A 1 94 ? 9.029 9.743 -3.297 1.00 85.31 94 PHE A CA 1
ATOM 762 C C . PHE A 1 94 ? 8.423 9.742 -4.701 1.00 85.31 94 PHE A C 1
ATOM 764 O O . PHE A 1 94 ? 8.920 9.029 -5.564 1.00 85.31 94 PHE A O 1
ATOM 771 N N . SER A 1 95 ? 7.420 10.586 -4.955 1.00 82.75 95 SER A N 1
ATOM 772 C CA . SER A 1 95 ? 6.816 10.749 -6.281 1.00 82.75 95 SER A CA 1
ATOM 773 C C . SER A 1 95 ? 7.858 11.155 -7.321 1.00 82.75 95 SER A C 1
ATOM 775 O O . SER A 1 95 ? 7.909 10.569 -8.395 1.00 82.75 95 SER A O 1
ATOM 777 N N . HIS A 1 96 ? 8.731 12.108 -6.986 1.00 80.81 96 HIS A N 1
ATOM 778 C CA . HIS A 1 96 ? 9.822 12.512 -7.867 1.00 80.81 96 HIS A CA 1
ATOM 779 C C . HIS A 1 96 ? 10.789 11.352 -8.150 1.00 80.81 96 HIS A C 1
ATOM 781 O O . HIS A 1 96 ? 11.113 11.090 -9.303 1.00 80.81 96 HIS A O 1
ATOM 787 N N . LEU A 1 97 ? 11.202 10.609 -7.118 1.00 83.38 97 LEU A N 1
ATOM 788 C CA . LEU A 1 97 ? 12.092 9.456 -7.289 1.00 83.38 97 LEU A CA 1
ATOM 789 C C . LEU A 1 97 ? 11.447 8.329 -8.111 1.00 83.38 97 LEU A C 1
ATOM 791 O O . LEU A 1 97 ? 12.151 7.653 -8.854 1.00 83.38 97 LEU A O 1
ATOM 795 N N . LEU A 1 98 ? 10.131 8.118 -8.012 1.00 83.56 98 LEU A N 1
ATOM 796 C CA . LEU A 1 98 ? 9.418 7.155 -8.858 1.00 83.56 98 LEU A CA 1
ATOM 797 C C . LEU A 1 98 ? 9.443 7.571 -10.333 1.00 83.56 98 LEU A C 1
ATOM 799 O O . LEU A 1 98 ? 9.717 6.727 -11.186 1.00 83.56 98 LEU A O 1
ATOM 803 N N . GLU A 1 99 ? 9.238 8.856 -10.626 1.00 80.12 99 GLU A N 1
ATOM 804 C CA . GLU A 1 99 ? 9.316 9.382 -11.993 1.00 80.12 99 GLU A CA 1
ATOM 805 C C . GLU A 1 99 ? 10.731 9.308 -12.568 1.00 80.12 99 GLU A C 1
ATOM 807 O O . GLU A 1 99 ? 10.923 8.867 -13.704 1.00 80.12 99 GLU A O 1
ATOM 812 N N . GLU A 1 100 ? 11.749 9.667 -11.783 1.00 79.25 100 GLU A N 1
ATOM 813 C CA . GLU A 1 100 ? 13.143 9.510 -12.209 1.00 79.25 100 GLU A CA 1
ATOM 814 C C . GLU A 1 100 ? 13.501 8.038 -12.423 1.00 79.25 100 GLU A C 1
ATOM 816 O O . GLU A 1 100 ? 14.196 7.698 -13.382 1.00 79.25 100 GLU A O 1
ATOM 821 N N . HIS A 1 101 ? 12.980 7.142 -11.583 1.00 85.00 101 HIS A N 1
ATOM 822 C CA . HIS A 1 101 ? 13.170 5.711 -11.760 1.00 85.00 101 HIS A CA 1
ATOM 823 C C . HIS A 1 101 ? 12.509 5.207 -13.043 1.00 85.00 101 HIS A C 1
ATOM 825 O O . HIS A 1 101 ? 13.179 4.569 -13.852 1.00 85.00 101 HIS A O 1
ATOM 831 N N . LYS A 1 102 ? 11.245 5.560 -13.300 1.00 82.75 102 LYS A N 1
ATOM 832 C CA . LYS A 1 102 ? 10.554 5.255 -14.563 1.00 82.75 102 LYS A CA 1
ATOM 833 C C . LYS A 1 102 ? 11.363 5.748 -15.762 1.00 82.75 102 LYS A C 1
ATOM 835 O O . LYS A 1 102 ? 11.604 4.984 -16.695 1.00 82.75 102 LYS A O 1
ATOM 840 N N . ARG A 1 103 ? 11.849 6.992 -15.718 1.00 78.88 103 ARG A N 1
ATOM 841 C CA . ARG A 1 103 ? 12.669 7.583 -16.784 1.00 78.88 103 ARG A CA 1
ATOM 842 C C . ARG A 1 103 ? 13.986 6.847 -16.994 1.00 78.88 103 ARG A C 1
ATOM 844 O O . ARG A 1 103 ? 14.357 6.605 -18.142 1.00 78.88 103 ARG A O 1
ATOM 851 N N . ALA A 1 104 ? 14.660 6.453 -15.918 1.00 80.75 104 ALA A N 1
ATOM 852 C CA . ALA A 1 104 ? 15.864 5.638 -15.999 1.00 80.75 104 ALA A CA 1
ATOM 853 C C . ALA A 1 104 ? 15.572 4.294 -16.684 1.00 80.75 104 ALA A C 1
ATOM 855 O O . ALA A 1 104 ? 16.274 3.939 -17.628 1.00 80.75 104 ALA A O 1
ATOM 856 N N . LEU A 1 105 ? 14.501 3.591 -16.295 1.00 85.50 105 LEU A N 1
ATOM 857 C CA . LEU A 1 105 ? 14.109 2.326 -16.927 1.00 85.50 105 LEU A CA 1
ATOM 858 C C . LEU A 1 105 ? 13.818 2.503 -18.428 1.00 85.50 105 LEU A C 1
ATOM 860 O O . LEU A 1 105 ? 14.350 1.750 -19.241 1.00 85.50 105 LEU A O 1
ATOM 864 N N . MET A 1 106 ? 13.052 3.530 -18.815 1.00 82.88 106 MET A N 1
ATOM 865 C CA . MET A 1 106 ? 12.787 3.849 -20.229 1.00 82.88 106 MET A CA 1
ATOM 866 C C . MET A 1 106 ? 14.085 4.081 -21.016 1.00 82.88 106 MET A C 1
ATOM 868 O O . MET A 1 106 ? 14.273 3.538 -22.107 1.00 82.88 106 MET A O 1
ATOM 872 N N . GLN A 1 107 ? 15.015 4.850 -20.443 1.00 79.75 107 GLN A N 1
ATOM 873 C CA . GLN A 1 107 ? 16.303 5.142 -21.065 1.00 79.75 107 GLN A CA 1
ATOM 874 C C . GLN A 1 107 ? 17.161 3.882 -21.237 1.00 79.75 107 GLN A C 1
ATOM 876 O O . GLN A 1 107 ? 17.834 3.741 -22.261 1.00 79.75 107 GLN A O 1
ATOM 881 N N . LEU A 1 108 ? 17.131 2.965 -20.267 1.00 83.38 108 LEU A N 1
ATOM 882 C CA . LEU A 1 108 ? 17.850 1.694 -20.345 1.00 83.38 108 LEU A CA 1
ATOM 883 C C . LEU A 1 108 ? 17.304 0.791 -21.442 1.00 83.38 108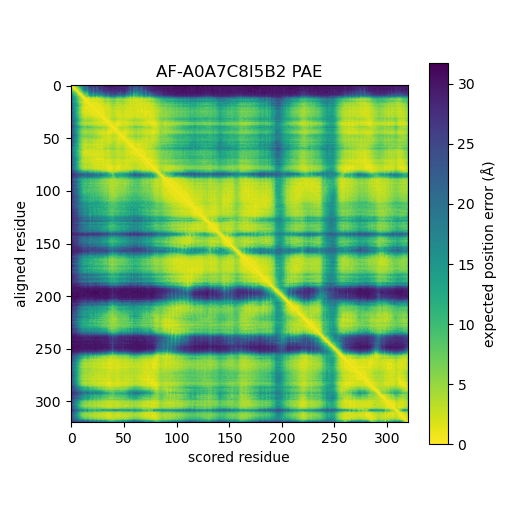 LEU A C 1
ATOM 885 O O . LEU A 1 108 ? 18.091 0.234 -22.204 1.00 83.38 108 LEU A O 1
ATOM 889 N N . VAL A 1 109 ? 15.981 0.694 -21.576 1.00 86.50 109 VAL A N 1
ATOM 890 C CA . VAL A 1 109 ? 15.363 -0.060 -22.675 1.00 86.50 109 VAL A CA 1
ATOM 891 C C . VAL A 1 109 ? 15.777 0.526 -24.026 1.00 86.50 109 VAL A C 1
ATOM 893 O O . VAL A 1 109 ? 16.165 -0.224 -24.918 1.00 86.50 109 VAL A O 1
ATOM 896 N N . ALA A 1 110 ? 15.767 1.855 -24.171 1.00 83.25 110 ALA A N 1
ATOM 897 C CA . ALA A 1 110 ? 16.175 2.510 -25.412 1.00 83.25 110 ALA A CA 1
ATOM 898 C C . ALA A 1 110 ? 17.658 2.263 -25.757 1.00 83.25 110 ALA A C 1
ATOM 900 O O . ALA A 1 110 ? 17.979 1.979 -26.909 1.00 83.25 110 ALA A O 1
ATOM 901 N N . LEU A 1 111 ? 18.566 2.331 -24.775 1.00 82.06 111 LEU A N 1
ATOM 902 C CA . LEU A 1 111 ? 19.995 2.028 -24.976 1.00 82.06 111 LEU A CA 1
ATOM 903 C C . LEU A 1 111 ? 20.240 0.549 -25.303 1.00 82.06 111 LEU A C 1
ATOM 905 O O . LEU A 1 111 ? 21.163 0.210 -26.042 1.00 82.06 111 LEU A O 1
ATOM 909 N N . ALA A 1 112 ? 19.399 -0.330 -24.766 1.00 87.44 112 ALA A N 1
ATOM 910 C CA . ALA A 1 112 ? 19.414 -1.756 -25.036 1.00 87.44 112 ALA A CA 1
ATOM 911 C C . ALA A 1 112 ? 18.505 -2.153 -26.213 1.00 87.44 112 ALA A C 1
ATOM 913 O O . ALA A 1 112 ? 18.160 -3.327 -26.331 1.00 87.44 112 ALA A O 1
ATOM 914 N N . ALA A 1 113 ? 18.147 -1.219 -27.107 1.00 87.38 113 ALA A N 1
ATOM 915 C CA . ALA A 1 113 ? 17.298 -1.482 -28.274 1.00 87.38 113 ALA A CA 1
ATOM 916 C C . ALA A 1 113 ? 17.693 -2.745 -29.076 1.00 87.38 113 ALA A C 1
ATOM 918 O O . ALA A 1 113 ? 16.801 -3.533 -29.388 1.00 87.38 113 ALA A O 1
ATOM 919 N N . PRO A 1 114 ? 18.989 -3.037 -29.337 1.00 87.75 114 PRO A N 1
ATOM 920 C CA . PRO A 1 114 ? 19.383 -4.266 -30.037 1.00 87.75 114 PRO A CA 1
ATOM 921 C C . PRO A 1 114 ? 19.008 -5.569 -29.311 1.00 87.75 114 PRO A C 1
ATOM 923 O O . PRO A 1 114 ? 18.926 -6.622 -29.939 1.00 87.75 114 PRO A O 1
ATOM 926 N N . CYS A 1 115 ? 18.795 -5.508 -27.996 1.00 90.06 115 CYS A N 1
ATOM 927 C CA . CYS A 1 115 ? 18.402 -6.630 -27.148 1.00 90.06 115 CYS A CA 1
ATOM 928 C C . CYS A 1 115 ? 16.876 -6.746 -26.986 1.00 90.06 115 CYS A C 1
ATOM 930 O O . CYS A 1 115 ? 16.402 -7.709 -26.387 1.00 90.06 115 CYS A O 1
ATOM 932 N N . VAL A 1 116 ? 16.085 -5.812 -27.525 1.00 89.69 116 VAL A N 1
ATOM 933 C CA . VAL A 1 116 ? 14.619 -5.909 -27.552 1.00 89.69 116 VAL A CA 1
ATOM 934 C C . VAL A 1 116 ? 14.216 -6.863 -28.678 1.00 89.69 116 VAL A C 1
ATOM 936 O O . VAL A 1 116 ? 13.998 -6.466 -29.820 1.00 89.69 116 VAL A O 1
ATOM 939 N N . THR A 1 117 ? 14.175 -8.161 -28.375 1.00 89.50 117 THR A N 1
ATOM 940 C CA . THR A 1 117 ? 13.903 -9.200 -29.378 1.00 89.50 117 THR A CA 1
ATOM 941 C C . THR A 1 117 ? 12.410 -9.540 -29.478 1.00 89.50 117 THR A C 1
ATOM 943 O O . THR A 1 117 ? 11.700 -9.487 -28.469 1.00 89.50 117 THR A O 1
ATOM 946 N N . PRO A 1 118 ? 11.921 -10.010 -30.646 1.00 88.69 118 PRO A N 1
ATOM 947 C CA . PRO A 1 118 ? 10.542 -10.492 -30.786 1.00 88.69 118 PRO A CA 1
ATOM 948 C C . PRO A 1 118 ? 10.178 -11.578 -29.766 1.00 88.69 118 PRO A C 1
ATOM 950 O O . PRO A 1 118 ? 9.057 -11.628 -29.277 1.00 88.69 118 PRO A O 1
ATOM 953 N N . ARG A 1 119 ? 11.148 -12.418 -29.381 1.00 89.81 119 ARG A N 1
ATOM 954 C CA . ARG A 1 119 ? 10.971 -13.458 -28.359 1.00 89.81 119 ARG A CA 1
ATOM 955 C C . ARG A 1 119 ? 10.600 -12.869 -26.995 1.00 89.81 119 ARG A C 1
ATOM 957 O O . ARG A 1 119 ? 9.722 -13.412 -26.328 1.00 89.81 119 ARG A O 1
ATOM 964 N N . ILE A 1 120 ? 11.272 -11.796 -26.571 1.00 90.94 120 ILE A N 1
ATOM 965 C CA . ILE A 1 120 ? 10.977 -11.110 -25.303 1.00 90.94 120 ILE A CA 1
ATOM 966 C C . ILE A 1 120 ? 9.584 -10.489 -25.360 1.00 90.94 120 ILE A C 1
ATOM 968 O O . ILE A 1 120 ? 8.790 -10.698 -24.444 1.00 90.94 120 ILE A O 1
ATOM 972 N N . LEU A 1 121 ? 9.270 -9.789 -26.453 1.00 89.62 121 LEU A N 1
ATOM 973 C CA . LEU A 1 121 ? 7.971 -9.143 -26.627 1.00 89.62 121 LEU A CA 1
ATOM 974 C C . LEU A 1 121 ? 6.827 -10.167 -26.609 1.00 89.62 121 LEU A C 1
ATOM 976 O O . LEU A 1 121 ? 5.858 -9.980 -25.880 1.00 89.62 121 LEU A O 1
ATOM 980 N N . GLU A 1 122 ? 6.966 -11.292 -27.316 1.00 88.00 122 GLU A N 1
ATOM 981 C CA . GLU A 1 122 ? 5.956 -12.358 -27.297 1.00 88.00 122 GLU A CA 1
ATOM 982 C C . GLU A 1 122 ? 5.836 -13.035 -25.928 1.00 88.00 122 GLU A C 1
ATOM 984 O O . GLU A 1 122 ? 4.731 -13.362 -25.503 1.00 88.00 122 GLU A O 1
ATOM 989 N N . THR A 1 123 ? 6.942 -13.186 -25.189 1.00 90.00 123 THR A N 1
ATOM 990 C CA . THR A 1 123 ? 6.904 -13.717 -23.813 1.00 90.00 123 THR A CA 1
ATOM 991 C C . THR A 1 123 ? 6.043 -12.832 -22.909 1.00 90.00 123 THR A C 1
ATOM 993 O O . THR A 1 123 ? 5.203 -13.340 -22.173 1.00 90.00 123 THR A O 1
ATOM 996 N N . LEU A 1 124 ? 6.209 -11.510 -22.995 1.00 89.50 124 LEU A N 1
ATOM 997 C CA . LEU A 1 124 ? 5.425 -10.551 -22.210 1.00 89.50 124 LEU A CA 1
ATOM 998 C C . LEU A 1 124 ? 3.962 -10.477 -22.668 1.00 89.50 124 LEU A C 1
ATOM 1000 O O . LEU A 1 124 ? 3.079 -10.164 -21.871 1.00 89.50 124 LEU A O 1
ATOM 1004 N N . ARG A 1 125 ? 3.695 -10.781 -23.942 1.00 86.44 125 ARG A N 1
ATOM 1005 C CA . ARG A 1 125 ? 2.368 -10.673 -24.555 1.00 86.44 125 ARG A CA 1
ATOM 1006 C C . ARG A 1 125 ? 1.394 -11.744 -24.087 1.00 86.44 125 ARG A C 1
ATOM 1008 O O . ARG A 1 125 ? 0.198 -11.464 -24.026 1.00 86.44 125 ARG A O 1
ATOM 1015 N N . VAL A 1 126 ? 1.891 -12.931 -23.727 1.00 84.44 126 VAL A N 1
ATOM 1016 C CA . VAL A 1 126 ? 1.066 -14.050 -23.231 1.00 84.44 126 VAL A CA 1
ATOM 1017 C C . VAL A 1 126 ? 0.207 -13.623 -22.039 1.00 84.44 126 VAL A C 1
ATOM 1019 O O . VAL A 1 126 ? -0.983 -13.929 -22.007 1.00 84.44 126 VAL A O 1
ATOM 1022 N N . ASP A 1 127 ? 0.784 -12.853 -21.116 1.00 78.56 127 ASP A N 1
ATOM 1023 C CA . ASP A 1 127 ? 0.117 -12.434 -19.880 1.00 78.56 127 ASP A CA 1
ATOM 1024 C C . ASP A 1 127 ? -0.462 -11.006 -19.955 1.00 78.56 127 ASP A C 1
ATOM 1026 O O . ASP A 1 127 ? -1.110 -10.545 -19.014 1.00 78.56 127 ASP A O 1
ATOM 1030 N N . ARG A 1 128 ? -0.224 -10.281 -21.061 1.00 81.88 128 ARG A N 1
ATOM 1031 C CA . ARG A 1 128 ? -0.525 -8.840 -21.204 1.00 81.88 128 ARG A CA 1
ATOM 1032 C C . ARG A 1 128 ? -1.102 -8.477 -22.575 1.00 81.88 128 ARG A C 1
ATOM 1034 O O . ARG A 1 128 ? -0.747 -7.459 -23.169 1.00 81.88 128 ARG A O 1
ATOM 1041 N N . SER A 1 129 ? -1.982 -9.323 -23.106 1.00 77.00 129 SER A N 1
ATOM 1042 C CA . SER A 1 129 ? -2.628 -9.087 -24.400 1.00 77.00 129 SER A CA 1
ATOM 1043 C C . SER A 1 129 ? -3.368 -7.741 -24.428 1.00 77.00 129 SER A C 1
ATOM 1045 O O . SER A 1 129 ? -4.192 -7.486 -23.550 1.00 77.00 129 SER A O 1
ATOM 1047 N N . GLY A 1 130 ? -3.125 -6.924 -25.458 1.00 76.56 130 GLY A N 1
ATOM 1048 C CA . GLY A 1 130 ? -3.784 -5.625 -25.649 1.00 76.56 130 GLY A CA 1
ATOM 1049 C C . GLY A 1 130 ? -3.086 -4.433 -24.987 1.00 76.56 130 GLY A C 1
ATOM 1050 O O . GLY A 1 130 ? -3.679 -3.361 -24.929 1.00 76.56 130 GLY A O 1
ATOM 1051 N N . HIS A 1 131 ? -1.859 -4.609 -24.486 1.00 82.19 131 HIS A N 1
ATOM 1052 C CA . HIS A 1 131 ? -1.030 -3.508 -23.995 1.00 82.19 131 HIS A CA 1
ATOM 1053 C C . HIS A 1 131 ? -0.476 -2.695 -25.180 1.00 82.19 131 HIS A C 1
ATOM 1055 O O . HIS A 1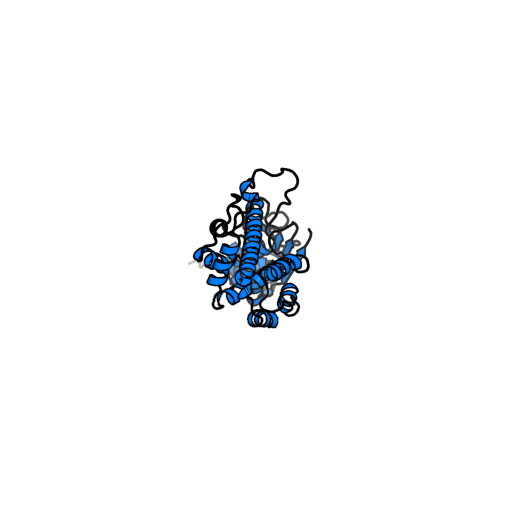 131 ? 0.249 -3.232 -26.020 1.00 82.19 131 HIS A O 1
ATOM 1061 N N . VAL A 1 132 ? -0.796 -1.401 -25.238 1.00 80.69 132 VAL A N 1
ATOM 1062 C CA . VAL A 1 132 ? -0.541 -0.488 -26.366 1.00 80.69 132 VAL A CA 1
ATOM 1063 C C . VAL A 1 132 ? 0.948 -0.356 -26.661 1.00 80.69 132 VAL A C 1
ATOM 1065 O O . VAL A 1 132 ? 1.348 -0.549 -27.810 1.00 80.69 132 VAL A O 1
ATOM 1068 N N . LEU A 1 133 ? 1.782 -0.110 -25.640 1.00 81.56 133 LEU A N 1
ATOM 1069 C CA . LEU A 1 133 ? 3.236 -0.061 -25.831 1.00 81.56 133 LEU A CA 1
ATOM 1070 C C . LEU A 1 133 ? 3.777 -1.379 -26.402 1.00 81.56 133 LEU A C 1
ATOM 1072 O O . LEU A 1 133 ? 4.555 -1.371 -27.355 1.00 81.56 133 LEU A O 1
ATOM 1076 N N . LEU A 1 134 ? 3.354 -2.518 -25.848 1.00 84.38 134 LEU A N 1
ATOM 1077 C CA . LEU A 1 134 ? 3.825 -3.829 -26.293 1.00 84.38 134 LEU A CA 1
ATOM 1078 C C . LEU A 1 134 ? 3.404 -4.117 -27.741 1.00 84.38 134 LEU A C 1
ATOM 1080 O O . LEU A 1 134 ? 4.226 -4.546 -28.548 1.00 84.38 134 LEU A O 1
ATOM 1084 N N . ASP A 1 135 ? 2.151 -3.827 -28.092 1.00 83.62 135 ASP A N 1
ATOM 1085 C CA . AS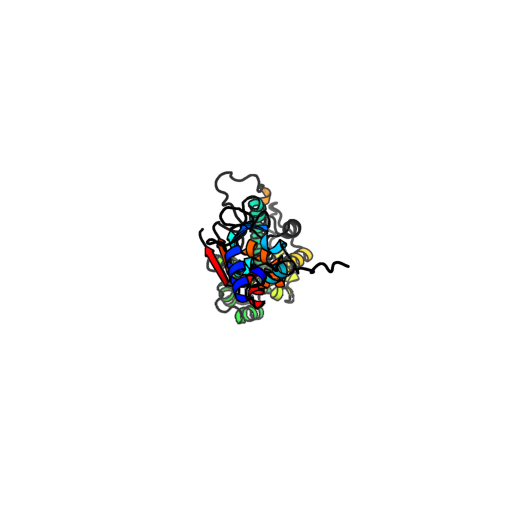P A 1 135 ? 1.643 -3.967 -29.457 1.00 83.62 135 ASP A CA 1
ATOM 1086 C C . ASP A 1 135 ? 2.330 -2.993 -30.431 1.00 83.62 135 ASP A C 1
ATOM 1088 O O . ASP A 1 135 ? 2.492 -3.319 -31.609 1.00 83.62 135 ASP A O 1
ATOM 1092 N N . GLY A 1 136 ? 2.743 -1.812 -29.963 1.00 81.31 136 GLY A N 1
ATOM 1093 C CA . GLY A 1 136 ? 3.551 -0.855 -30.718 1.00 81.31 136 GLY A CA 1
ATOM 1094 C C . GLY A 1 136 ? 4.956 -1.384 -31.000 1.00 81.31 136 GLY A C 1
ATOM 1095 O O . GLY A 1 136 ? 5.386 -1.391 -32.152 1.00 81.31 136 GLY A O 1
ATOM 1096 N N . LEU A 1 137 ? 5.639 -1.904 -29.977 1.00 83.88 137 LEU A N 1
ATOM 1097 C CA . LEU A 1 137 ? 6.987 -2.466 -30.101 1.00 83.88 137 LEU A CA 1
ATOM 1098 C C . LEU A 1 137 ? 7.025 -3.708 -31.004 1.00 83.88 137 LEU A C 1
ATOM 1100 O O . LEU A 1 137 ? 7.968 -3.871 -31.771 1.00 83.88 137 LEU A O 1
ATOM 1104 N N . VAL A 1 138 ? 5.993 -4.559 -30.968 1.00 84.25 138 VAL A N 1
ATOM 1105 C CA . VAL A 1 138 ? 5.883 -5.746 -31.843 1.00 84.25 138 VAL A CA 1
ATOM 1106 C C . VAL A 1 138 ? 5.765 -5.372 -33.326 1.00 84.25 138 VAL A C 1
ATOM 1108 O O . VAL A 1 138 ? 6.138 -6.164 -34.188 1.00 84.25 138 VAL A O 1
ATOM 1111 N N . LYS A 1 139 ? 5.246 -4.181 -33.643 1.00 82.88 139 LYS A N 1
ATOM 1112 C CA . LYS A 1 139 ? 5.083 -3.706 -35.028 1.00 82.88 139 LYS A CA 1
ATOM 1113 C C . LYS A 1 139 ? 6.356 -3.102 -35.621 1.00 82.88 139 LYS A C 1
ATOM 1115 O O . LYS A 1 139 ? 6.353 -2.800 -36.811 1.00 82.88 139 LYS A O 1
ATOM 1120 N N . LEU A 1 140 ? 7.399 -2.884 -34.820 1.00 81.62 140 LEU A N 1
ATOM 1121 C CA . LEU A 1 140 ? 8.666 -2.348 -35.308 1.00 81.62 140 LEU A CA 1
ATOM 1122 C C . LEU A 1 140 ? 9.427 -3.417 -36.101 1.00 81.62 140 LEU A C 1
ATOM 1124 O O . LEU A 1 140 ? 9.463 -4.587 -35.714 1.00 81.62 140 LEU A O 1
ATOM 1128 N N . ASP A 1 141 ? 10.069 -3.009 -37.195 1.00 75.00 141 ASP A N 1
ATOM 1129 C CA . ASP A 1 141 ? 10.946 -3.895 -37.956 1.00 75.00 141 ASP A CA 1
ATOM 1130 C C . ASP A 1 141 ? 12.184 -4.247 -37.116 1.00 75.00 141 ASP A C 1
ATOM 1132 O O . ASP A 1 141 ? 12.850 -3.375 -36.559 1.00 75.00 141 ASP A O 1
ATOM 1136 N N . ALA A 1 142 ? 12.507 -5.539 -37.005 1.00 69.94 142 ALA A N 1
ATOM 1137 C CA . ALA A 1 142 ? 13.656 -5.999 -36.229 1.00 69.94 142 ALA A CA 1
ATOM 1138 C C . ALA A 1 142 ? 14.947 -6.037 -37.082 1.00 69.94 142 ALA A C 1
ATOM 1140 O O . ALA A 1 142 ? 14.927 -6.607 -38.178 1.00 69.94 142 ALA A O 1
ATOM 1141 N N . PRO A 1 143 ? 16.100 -5.552 -36.571 1.00 69.44 143 PRO A N 1
ATOM 1142 C CA . PRO A 1 143 ? 16.279 -4.882 -35.282 1.00 69.44 143 PRO A CA 1
ATOM 1143 C C . PRO A 1 143 ? 15.830 -3.414 -35.330 1.00 69.44 143 PRO A C 1
ATOM 1145 O O . PRO A 1 143 ? 16.302 -2.650 -36.172 1.00 69.44 143 PRO A O 1
ATOM 1148 N N . ALA A 1 144 ? 14.978 -3.021 -34.382 1.00 78.38 144 ALA A N 1
ATOM 1149 C CA . ALA A 1 144 ? 14.514 -1.645 -34.266 1.00 78.38 144 ALA A CA 1
ATOM 1150 C C . ALA A 1 144 ? 15.662 -0.731 -33.822 1.00 78.38 144 ALA A C 1
ATOM 1152 O O . ALA A 1 144 ? 16.473 -1.077 -32.954 1.00 78.38 144 ALA A O 1
ATOM 1153 N N . SER A 1 145 ? 15.734 0.458 -34.407 1.00 83.06 145 SER A N 1
ATOM 1154 C CA . SER A 1 145 ? 16.688 1.477 -33.995 1.00 83.06 145 SER A CA 1
ATOM 1155 C C . SER A 1 145 ? 16.352 2.012 -32.601 1.00 83.06 145 SER A C 1
ATOM 1157 O O . SER A 1 145 ? 15.203 2.007 -32.153 1.00 83.06 145 SER A O 1
ATOM 1159 N N . ARG A 1 146 ? 17.362 2.563 -31.917 1.00 80.31 146 ARG A N 1
ATOM 1160 C CA . ARG A 1 146 ? 17.166 3.275 -30.644 1.00 80.31 146 ARG A CA 1
ATOM 1161 C C . ARG A 1 146 ? 16.077 4.343 -30.748 1.00 80.31 146 ARG A C 1
ATOM 1163 O O . ARG A 1 146 ? 15.295 4.479 -29.819 1.00 80.31 146 ARG A O 1
ATOM 11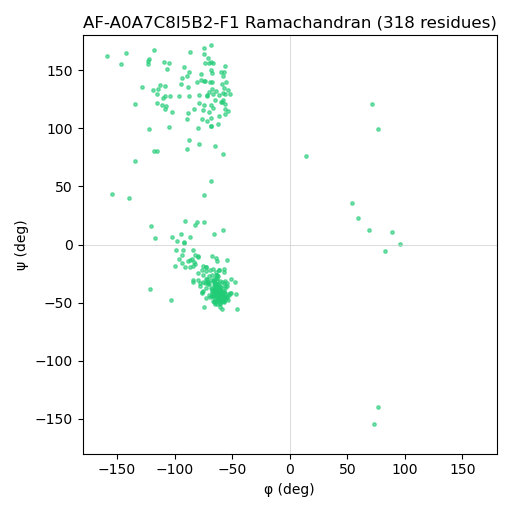70 N N . ALA A 1 147 ? 16.044 5.101 -31.846 1.00 81.12 147 ALA A N 1
ATOM 1171 C CA . ALA A 1 147 ? 15.076 6.177 -32.035 1.00 81.12 147 ALA A CA 1
ATOM 1172 C C . ALA A 1 147 ? 13.641 5.642 -32.142 1.00 81.12 147 ALA A C 1
ATOM 1174 O O . ALA A 1 147 ? 12.737 6.228 -31.563 1.00 81.12 147 ALA A O 1
ATOM 1175 N N . GLU A 1 148 ? 13.437 4.509 -32.817 1.00 82.44 148 GLU A N 1
ATOM 1176 C CA . GLU A 1 148 ? 12.123 3.863 -32.927 1.00 82.44 148 GLU A CA 1
ATOM 1177 C C . GLU A 1 148 ? 11.643 3.308 -31.584 1.00 82.44 148 GLU A C 1
ATOM 1179 O O . GLU A 1 148 ? 10.498 3.543 -31.203 1.00 82.44 148 GLU A O 1
ATOM 1184 N N . ILE A 1 149 ? 12.526 2.641 -30.830 1.00 82.31 149 ILE A N 1
ATOM 1185 C CA . ILE A 1 149 ? 12.214 2.157 -29.476 1.00 82.31 149 ILE A CA 1
ATOM 1186 C C . ILE A 1 149 ? 11.928 3.330 -28.536 1.00 82.31 149 ILE A C 1
ATOM 1188 O O . ILE A 1 149 ? 10.960 3.297 -27.783 1.00 82.31 149 ILE A O 1
ATOM 1192 N N . GLN A 1 150 ? 12.751 4.378 -28.592 1.00 81.06 150 GLN A N 1
ATOM 1193 C CA . GLN A 1 150 ? 12.583 5.571 -27.777 1.00 81.06 150 GLN A CA 1
ATOM 1194 C C . GLN A 1 150 ? 11.240 6.245 -28.081 1.00 81.06 150 GLN A C 1
ATOM 1196 O O . GLN A 1 150 ? 10.442 6.417 -27.169 1.00 81.06 150 GLN A O 1
ATOM 1201 N N . ASN A 1 151 ? 10.947 6.551 -29.345 1.00 78.94 151 ASN A N 1
ATOM 1202 C CA . ASN A 1 151 ? 9.678 7.173 -29.722 1.00 78.94 151 ASN A CA 1
ATOM 1203 C C . ASN A 1 151 ? 8.485 6.293 -29.332 1.00 78.94 151 ASN A C 1
ATOM 1205 O O . ASN A 1 151 ? 7.543 6.802 -28.750 1.00 78.94 151 ASN A O 1
ATOM 1209 N N . GLY A 1 152 ? 8.555 4.970 -29.522 1.00 75.75 152 GLY A N 1
ATOM 1210 C CA . GLY A 1 152 ? 7.508 4.067 -29.037 1.00 75.75 152 GLY A CA 1
ATOM 1211 C C . GLY A 1 152 ? 7.283 4.184 -27.525 1.00 75.75 152 GLY A C 1
ATOM 1212 O O . GLY A 1 152 ? 6.162 4.368 -27.073 1.00 75.75 152 GLY A O 1
ATOM 1213 N N . ILE A 1 153 ? 8.343 4.141 -26.720 1.00 77.19 153 ILE A N 1
ATOM 1214 C CA . ILE A 1 153 ? 8.224 4.227 -25.256 1.00 77.19 153 ILE A CA 1
ATOM 1215 C C . ILE A 1 153 ? 7.693 5.594 -24.795 1.00 77.19 153 ILE A C 1
ATOM 1217 O O . ILE A 1 153 ? 6.893 5.647 -23.863 1.00 77.19 153 ILE A O 1
ATOM 1221 N N . PHE A 1 154 ? 8.124 6.690 -25.424 1.00 70.50 154 PHE A N 1
ATOM 1222 C CA . PHE A 1 154 ? 7.744 8.047 -25.019 1.00 70.50 154 PHE A CA 1
ATOM 1223 C C . PHE A 1 154 ? 6.397 8.515 -25.597 1.00 70.50 154 PHE A C 1
ATOM 1225 O O . PHE A 1 154 ? 5.712 9.272 -24.921 1.00 70.50 154 PHE A O 1
ATOM 1232 N N . ASP A 1 155 ? 5.987 8.062 -26.786 1.00 67.38 155 ASP A N 1
ATOM 1233 C CA . ASP A 1 155 ? 4.729 8.488 -27.422 1.00 67.38 155 ASP A CA 1
ATOM 1234 C C . ASP A 1 155 ? 3.505 7.760 -26.841 1.00 67.38 155 ASP A C 1
ATOM 1236 O O . ASP A 1 155 ? 2.421 8.333 -26.774 1.00 67.38 155 ASP A O 1
ATOM 1240 N N . TYR A 1 156 ? 3.658 6.513 -26.374 1.00 58.97 156 TYR A N 1
ATOM 1241 C CA . TYR A 1 156 ? 2.550 5.735 -25.795 1.00 58.97 156 TYR A CA 1
ATOM 1242 C C . TYR A 1 156 ? 2.341 5.975 -24.289 1.00 58.97 156 TYR A C 1
ATOM 1244 O O . TYR A 1 156 ? 1.522 5.291 -23.674 1.00 58.97 156 TYR A O 1
ATOM 1252 N N . SER A 1 157 ? 3.049 6.928 -23.663 1.00 56.53 157 SER A N 1
ATOM 1253 C CA . SER A 1 157 ? 2.848 7.230 -22.237 1.00 56.53 157 SER A CA 1
ATOM 1254 C C . SER A 1 157 ? 1.503 7.883 -21.926 1.00 56.53 157 SER A C 1
ATOM 1256 O O . SER A 1 157 ? 1.062 7.791 -20.784 1.00 56.53 157 SER A O 1
ATOM 1258 N N . ASP A 1 158 ? 0.866 8.509 -22.918 1.00 56.16 158 ASP A N 1
ATOM 1259 C CA . ASP A 1 158 ? -0.359 9.296 -22.727 1.00 56.16 158 ASP A CA 1
ATOM 1260 C C . ASP A 1 158 ? -1.650 8.469 -22.911 1.00 56.16 158 ASP A C 1
ATOM 1262 O O . ASP A 1 158 ? -2.706 8.859 -22.411 1.00 56.16 158 ASP A O 1
ATOM 1266 N N . ASP A 1 159 ? -1.573 7.311 -23.582 1.00 53.34 159 ASP A N 1
ATOM 1267 C CA . ASP A 1 159 ? -2.737 6.483 -23.948 1.00 53.34 159 ASP A CA 1
ATOM 1268 C C . ASP A 1 159 ? -3.030 5.329 -22.959 1.00 53.34 159 ASP A C 1
ATOM 1270 O O . ASP A 1 159 ? -4.104 4.722 -23.009 1.00 53.34 159 ASP A O 1
ATOM 1274 N N . GLU A 1 160 ? -2.107 5.015 -22.042 1.00 64.38 160 GLU A N 1
ATOM 1275 C CA . GLU A 1 160 ? -2.246 3.949 -21.038 1.00 64.38 160 GLU A CA 1
ATOM 1276 C C . GLU A 1 160 ? -2.093 4.467 -19.605 1.00 64.38 160 GLU A C 1
ATOM 1278 O O . GLU A 1 160 ? -1.465 5.489 -19.344 1.00 64.38 160 GLU A O 1
ATOM 1283 N N . LEU A 1 161 ? -2.640 3.720 -18.635 1.00 69.62 161 LEU A N 1
ATOM 1284 C CA . LEU A 1 161 ? -2.398 4.001 -17.219 1.00 69.62 161 LEU A CA 1
ATOM 1285 C C . LEU A 1 161 ? -0.892 3.936 -16.950 1.00 69.62 161 LEU A C 1
ATOM 1287 O O . LEU A 1 161 ? -0.274 2.888 -17.157 1.00 69.62 161 LEU A O 1
ATOM 1291 N N . GLU A 1 162 ? -0.311 5.022 -16.439 1.00 74.25 162 GLU A N 1
ATOM 1292 C CA . GLU A 1 162 ? 1.136 5.157 -16.230 1.00 74.25 162 GLU A CA 1
ATOM 1293 C C . GLU A 1 162 ? 1.755 3.984 -15.453 1.00 74.25 162 GLU A C 1
ATOM 1295 O O . GLU A 1 162 ? 2.908 3.611 -15.677 1.00 74.25 162 GLU A O 1
ATOM 1300 N N . SER A 1 163 ? 0.972 3.363 -14.573 1.00 76.38 163 SER A N 1
ATOM 1301 C CA . SER A 1 163 ? 1.376 2.222 -13.759 1.00 76.38 163 SER A CA 1
ATOM 1302 C C . SER A 1 163 ? 1.536 0.915 -14.525 1.00 76.38 163 SER A C 1
ATOM 1304 O O . SER A 1 163 ? 2.387 0.090 -14.184 1.00 76.38 163 SER A O 1
ATOM 1306 N N . THR A 1 164 ? 0.735 0.714 -15.571 1.00 80.38 164 THR A N 1
ATOM 1307 C CA . THR A 1 164 ? 0.828 -0.465 -16.440 1.00 80.38 164 THR A CA 1
ATOM 1308 C C . THR A 1 164 ? 2.101 -0.404 -17.268 1.00 80.38 164 THR A C 1
ATOM 1310 O O . THR A 1 164 ? 2.866 -1.371 -17.288 1.00 80.38 164 THR A O 1
ATOM 1313 N N . HIS A 1 165 ? 2.401 0.780 -17.806 1.00 82.19 165 HIS A N 1
ATOM 1314 C CA . HIS A 1 165 ? 3.656 1.072 -18.480 1.00 82.19 165 HIS A CA 1
ATOM 1315 C C . HIS A 1 165 ? 4.849 0.891 -17.526 1.00 82.19 165 HIS A C 1
ATOM 1317 O O . HIS A 1 165 ? 5.789 0.162 -17.846 1.00 82.19 165 HIS A O 1
ATOM 1323 N N . TYR A 1 166 ? 4.793 1.455 -16.317 1.00 84.19 166 TYR A N 1
ATOM 1324 C CA . TYR A 1 166 ? 5.852 1.279 -15.321 1.00 84.19 166 TYR A CA 1
ATOM 1325 C C . TYR A 1 166 ? 6.125 -0.201 -14.998 1.00 84.19 166 TYR A C 1
ATOM 1327 O O . TYR A 1 166 ? 7.275 -0.647 -15.025 1.00 84.19 166 TYR A O 1
ATOM 1335 N N . GLN A 1 167 ? 5.072 -0.992 -14.774 1.00 85.12 167 GLN A N 1
ATOM 1336 C CA . GLN A 1 167 ? 5.199 -2.426 -14.509 1.00 85.12 167 GLN A CA 1
ATOM 1337 C C . GLN A 1 167 ? 5.681 -3.211 -15.738 1.00 85.12 167 GLN A C 1
ATOM 1339 O O . GLN A 1 167 ? 6.317 -4.251 -15.592 1.00 85.12 167 GLN A O 1
ATOM 1344 N N . LEU A 1 168 ? 5.368 -2.770 -16.962 1.00 87.81 168 LEU A N 1
ATOM 1345 C CA . LEU A 1 168 ? 5.906 -3.383 -18.179 1.00 87.81 168 LEU A CA 1
ATOM 1346 C C . LEU A 1 168 ? 7.416 -3.177 -18.278 1.00 87.81 168 LEU A C 1
ATOM 1348 O O . LEU A 1 168 ? 8.136 -4.134 -18.546 1.00 87.81 168 LEU A O 1
ATOM 1352 N N . LEU A 1 169 ? 7.905 -1.966 -18.002 1.00 88.06 169 LEU A N 1
ATOM 1353 C CA . LEU A 1 169 ? 9.341 -1.679 -17.997 1.00 88.06 169 LEU A CA 1
ATOM 1354 C C . LEU A 1 169 ? 10.084 -2.532 -16.958 1.00 88.06 169 LEU A C 1
ATOM 1356 O O . LEU A 1 169 ? 11.128 -3.104 -17.274 1.00 88.06 169 LEU A O 1
ATOM 1360 N N . GLN A 1 170 ? 9.525 -2.666 -15.749 1.00 87.88 170 GLN A N 1
ATOM 1361 C CA . GLN A 1 170 ? 10.100 -3.498 -14.685 1.00 87.88 170 GLN A CA 1
ATOM 1362 C C . GLN A 1 170 ? 10.160 -4.991 -15.032 1.00 87.88 170 GLN A C 1
ATOM 1364 O O . GLN A 1 170 ? 11.094 -5.673 -14.613 1.00 87.88 170 GLN A O 1
ATOM 1369 N N . ASP A 1 171 ? 9.192 -5.502 -15.791 1.00 89.12 171 ASP A N 1
ATOM 1370 C CA . ASP A 1 171 ? 9.152 -6.913 -16.190 1.00 89.12 171 ASP A CA 1
ATOM 1371 C C . ASP A 1 171 ? 10.007 -7.185 -17.435 1.00 89.12 171 ASP A C 1
ATOM 1373 O O . ASP A 1 171 ? 10.596 -8.257 -17.580 1.00 89.12 171 ASP A O 1
ATOM 1377 N N . MET A 1 172 ? 10.104 -6.205 -18.333 1.00 90.19 172 MET A N 1
ATOM 1378 C CA . MET A 1 172 ? 10.828 -6.331 -19.591 1.00 90.19 172 MET A CA 1
ATOM 1379 C C . MET A 1 172 ? 12.345 -6.256 -19.399 1.00 90.19 172 MET A C 1
ATOM 1381 O O . MET A 1 172 ? 13.084 -7.032 -20.005 1.00 90.19 172 MET A O 1
ATOM 1385 N N . LEU A 1 173 ? 12.828 -5.352 -18.547 1.00 90.12 173 LEU A N 1
ATOM 1386 C CA . LEU A 1 173 ? 14.262 -5.128 -18.369 1.00 90.12 173 LEU A CA 1
ATOM 1387 C C . LEU A 1 173 ? 15.054 -6.352 -17.875 1.00 90.12 173 LEU A C 1
ATOM 1389 O O . LEU A 1 173 ? 16.134 -6.575 -18.415 1.00 90.12 173 LEU A O 1
ATOM 1393 N N . PRO A 1 174 ? 14.559 -7.185 -16.938 1.00 90.31 174 PRO A N 1
ATOM 1394 C CA . PRO A 1 174 ? 15.220 -8.440 -16.572 1.00 90.31 174 PRO A CA 1
ATOM 1395 C C . PRO A 1 174 ? 15.365 -9.431 -17.735 1.00 90.31 174 PRO A C 1
ATOM 1397 O O . PRO A 1 174 ? 16.316 -10.208 -17.772 1.00 90.31 174 PRO A O 1
ATOM 1400 N N . LEU A 1 175 ? 14.429 -9.423 -18.690 1.00 91.69 175 LEU A N 1
ATOM 1401 C CA . LEU A 1 175 ? 14.511 -10.271 -19.881 1.00 91.69 175 LEU A CA 1
ATOM 1402 C C . LEU A 1 175 ? 15.531 -9.720 -20.880 1.00 91.69 175 LEU A C 1
ATOM 1404 O O . LEU A 1 175 ? 16.304 -10.488 -21.446 1.00 91.69 175 LEU A O 1
ATOM 1408 N N . ILE A 1 176 ? 15.553 -8.397 -21.062 1.00 90.88 176 ILE A N 1
ATOM 1409 C CA . ILE A 1 176 ? 16.520 -7.703 -21.923 1.00 90.88 176 ILE A CA 1
ATOM 1410 C C . ILE A 1 176 ? 17.942 -7.855 -21.368 1.00 90.88 176 ILE A C 1
ATOM 1412 O O . ILE A 1 176 ? 18.870 -8.121 -22.129 1.00 90.88 176 ILE A O 1
ATOM 1416 N N . SER A 1 177 ? 18.128 -7.719 -20.052 1.00 90.50 177 SER A N 1
ATOM 1417 C CA . SER A 1 177 ? 19.451 -7.805 -19.423 1.00 90.50 177 SER A CA 1
ATOM 1418 C C . SER A 1 177 ? 20.073 -9.200 -19.509 1.00 90.50 177 SER A C 1
ATOM 1420 O O . SER A 1 177 ? 21.294 -9.333 -19.439 1.00 90.50 177 SER A O 1
ATOM 1422 N N . ALA A 1 178 ? 19.252 -10.233 -19.717 1.00 90.88 178 ALA A N 1
ATOM 1423 C CA . ALA A 1 178 ? 19.699 -11.602 -19.941 1.00 90.88 178 ALA A CA 1
ATOM 1424 C C . ALA A 1 178 ? 20.172 -11.876 -21.385 1.00 90.88 178 ALA A C 1
ATOM 1426 O O . ALA A 1 178 ? 20.739 -12.942 -21.640 1.00 90.88 178 ALA A O 1
ATOM 1427 N N . GLU A 1 179 ? 19.948 -10.964 -22.339 1.00 91.50 179 GLU A N 1
ATOM 1428 C CA . GLU A 1 179 ? 20.363 -11.163 -23.730 1.00 91.50 179 GLU A CA 1
ATOM 1429 C C . GLU A 1 179 ? 21.882 -10.999 -23.916 1.00 91.50 179 GLU A C 1
ATOM 1431 O O . GLU A 1 179 ? 22.504 -10.079 -23.362 1.00 91.50 179 GLU A O 1
ATOM 1436 N N . PRO A 1 180 ? 22.517 -11.845 -24.751 1.00 87.69 180 PRO A N 1
ATOM 1437 C CA . PRO A 1 180 ? 23.920 -11.683 -25.093 1.00 87.69 180 PRO A CA 1
ATOM 1438 C C . PRO A 1 180 ? 24.175 -10.311 -25.717 1.00 87.69 180 PRO A C 1
ATOM 1440 O O . PRO A 1 180 ? 23.597 -9.953 -26.739 1.00 87.69 180 PRO A O 1
ATOM 1443 N N . GLY A 1 181 ? 25.099 -9.555 -25.130 1.00 84.62 181 GLY A N 1
ATOM 1444 C CA . GLY A 1 181 ? 25.485 -8.248 -25.652 1.00 84.62 181 GLY A CA 1
ATOM 1445 C C . GLY A 1 181 ? 24.773 -7.062 -25.012 1.00 84.62 181 GLY A C 1
ATOM 1446 O O . GLY A 1 181 ? 25.161 -5.950 -25.338 1.00 84.62 181 GLY A O 1
ATOM 1447 N N . PHE A 1 182 ? 23.870 -7.259 -24.044 1.00 87.81 182 PHE A N 1
ATOM 1448 C CA . PHE A 1 182 ? 23.219 -6.169 -23.300 1.00 87.81 182 PHE A CA 1
ATOM 1449 C C . PHE A 1 182 ? 24.197 -5.077 -22.829 1.00 87.81 182 PHE A C 1
ATOM 1451 O O . PHE A 1 182 ? 24.087 -3.913 -23.215 1.00 87.81 182 PHE A O 1
ATOM 1458 N N . HIS A 1 183 ? 25.235 -5.466 -22.081 1.00 84.06 183 HIS A N 1
ATOM 1459 C CA . HIS A 1 183 ? 26.263 -4.536 -21.595 1.00 84.06 183 HIS A CA 1
ATOM 1460 C C . HIS A 1 183 ? 27.037 -3.852 -22.730 1.00 84.06 183 HIS A C 1
ATOM 1462 O O . HIS A 1 183 ? 27.417 -2.686 -22.620 1.00 84.06 183 HIS A O 1
ATOM 1468 N N . ARG A 1 184 ? 27.271 -4.573 -23.835 1.00 84.12 184 ARG A N 1
ATOM 1469 C CA . ARG A 1 184 ? 27.966 -4.037 -25.010 1.00 84.12 184 ARG A CA 1
ATOM 1470 C C . ARG A 1 184 ? 27.099 -2.994 -25.715 1.00 84.12 184 ARG A C 1
ATOM 1472 O O . ARG A 1 184 ? 27.609 -1.925 -26.022 1.00 84.12 184 ARG A O 1
ATOM 1479 N N . SER A 1 185 ? 25.812 -3.278 -25.908 1.00 81.25 185 SER A N 1
ATOM 1480 C CA . SER A 1 185 ? 24.855 -2.375 -26.546 1.00 81.25 185 SER A CA 1
ATOM 1481 C C . SER A 1 185 ? 24.724 -1.063 -25.780 1.00 81.25 185 SER A C 1
ATOM 1483 O O . SER A 1 185 ? 24.819 -0.002 -26.392 1.00 81.25 185 SER A O 1
ATOM 1485 N N . ILE A 1 186 ? 24.627 -1.119 -24.447 1.00 81.94 186 ILE A N 1
ATOM 1486 C CA . ILE A 1 186 ? 24.619 0.090 -23.612 1.00 81.94 186 ILE A CA 1
ATOM 1487 C C . ILE A 1 186 ? 25.923 0.880 -23.798 1.00 81.94 186 ILE A C 1
ATOM 1489 O O . ILE A 1 186 ? 25.886 2.067 -24.117 1.00 81.94 186 ILE A O 1
ATOM 1493 N N . ALA A 1 187 ? 27.082 0.224 -23.672 1.00 79.94 187 ALA A N 1
ATOM 1494 C CA . ALA A 1 187 ? 28.381 0.892 -23.762 1.00 79.94 187 ALA A CA 1
ATOM 1495 C C . ALA A 1 187 ? 28.679 1.495 -25.150 1.00 79.94 187 ALA A C 1
ATOM 1497 O O . ALA A 1 187 ? 29.364 2.515 -25.243 1.00 79.94 187 ALA A O 1
ATOM 1498 N N . GLU A 1 188 ? 28.211 0.869 -26.231 1.00 78.12 188 GLU A N 1
ATOM 1499 C CA . GLU A 1 188 ? 28.368 1.363 -27.605 1.00 78.12 188 GLU A CA 1
ATOM 1500 C C . GLU A 1 188 ? 27.454 2.567 -27.864 1.00 78.12 188 GLU A C 1
ATOM 1502 O O . GLU A 1 188 ? 27.924 3.606 -28.327 1.00 78.12 188 GLU A O 1
ATOM 1507 N N . GLN A 1 189 ? 26.185 2.493 -27.455 1.00 70.00 189 GLN A N 1
ATOM 1508 C CA . GLN A 1 189 ? 25.228 3.583 -27.664 1.00 70.00 189 GLN A CA 1
ATOM 1509 C C . GLN A 1 189 ? 25.424 4.787 -26.728 1.00 70.00 189 GLN A C 1
ATOM 1511 O O . GLN A 1 189 ? 24.948 5.890 -27.020 1.00 70.00 189 GLN A O 1
ATOM 1516 N N . GLU A 1 190 ? 26.140 4.621 -25.615 1.00 67.75 190 GLU A N 1
ATOM 1517 C CA . GLU A 1 190 ? 26.643 5.746 -24.820 1.00 67.75 190 GLU A CA 1
ATOM 1518 C C . GLU A 1 190 ? 27.790 6.493 -25.524 1.00 67.75 190 GLU A C 1
ATOM 1520 O O . GLU A 1 190 ? 27.893 7.714 -25.396 1.00 67.75 190 GLU A O 1
ATOM 1525 N N . ARG A 1 191 ? 28.646 5.797 -26.288 1.00 65.88 191 ARG A N 1
ATOM 1526 C CA . ARG A 1 191 ? 29.798 6.408 -26.984 1.00 65.88 191 ARG A CA 1
ATOM 1527 C C . ARG A 1 191 ? 29.397 7.212 -28.215 1.00 65.88 191 ARG A C 1
ATOM 1529 O O . ARG A 1 191 ? 30.023 8.236 -28.483 1.00 65.88 191 ARG A O 1
ATOM 1536 N N . ASP A 1 192 ? 28.340 6.798 -28.908 1.00 59.25 192 ASP A N 1
ATOM 1537 C CA . ASP A 1 192 ? 27.812 7.506 -30.082 1.00 59.25 192 ASP A CA 1
ATOM 1538 C C . ASP A 1 192 ? 27.189 8.879 -29.739 1.00 59.25 192 ASP A C 1
ATOM 1540 O O . ASP A 1 192 ? 26.966 9.699 -30.625 1.00 59.25 192 ASP A O 1
ATOM 1544 N N . GLN A 1 193 ? 26.991 9.203 -28.451 1.00 55.69 193 GLN A N 1
ATOM 1545 C CA . GLN A 1 193 ? 26.500 10.510 -27.976 1.00 55.69 193 GLN A CA 1
ATOM 1546 C C . GLN A 1 193 ? 27.580 11.611 -27.901 1.00 55.69 193 GLN A C 1
ATOM 1548 O O . GLN A 1 193 ? 27.404 12.614 -27.210 1.00 55.69 193 GLN A O 1
ATOM 1553 N N . GLY A 1 194 ? 28.704 11.461 -28.608 1.00 46.03 194 GLY A N 1
ATOM 1554 C CA . GLY A 1 194 ? 29.796 12.440 -28.683 1.00 46.03 194 GLY A CA 1
ATOM 1555 C C . GLY A 1 194 ? 29.467 13.747 -29.429 1.00 46.03 194 GLY A C 1
ATOM 1556 O O . GLY A 1 194 ? 30.195 14.117 -30.346 1.00 46.03 194 GLY A O 1
ATOM 1557 N N . GLY A 1 195 ? 28.403 14.459 -29.042 1.00 40.25 195 GLY A N 1
ATOM 1558 C CA . GLY A 1 195 ? 28.191 15.891 -29.312 1.00 40.25 195 GLY A CA 1
ATOM 1559 C C . GLY A 1 195 ? 28.840 16.769 -28.226 1.00 40.25 195 GLY A C 1
ATOM 1560 O O . GLY A 1 195 ? 29.256 16.237 -27.195 1.00 40.25 195 GLY A O 1
ATOM 1561 N N . PRO A 1 196 ? 29.005 18.093 -28.439 1.00 39.19 196 PRO A N 1
ATOM 1562 C CA . PRO A 1 196 ? 29.849 18.937 -27.595 1.00 39.19 196 PRO A CA 1
ATOM 1563 C C . PRO A 1 196 ? 29.406 18.864 -26.135 1.00 39.19 196 PRO A C 1
ATOM 1565 O O . PRO A 1 196 ? 28.219 18.924 -25.834 1.00 39.19 196 PRO A O 1
ATOM 1568 N N . LYS A 1 197 ? 30.400 18.712 -25.250 1.00 47.00 197 LYS A N 1
ATOM 1569 C CA . LYS A 1 197 ? 30.276 18.627 -23.792 1.00 47.00 197 LYS A CA 1
ATOM 1570 C C . LYS A 1 197 ? 29.600 19.879 -23.228 1.00 47.00 197 LYS A C 1
ATOM 1572 O O . LYS A 1 197 ? 30.284 20.738 -22.672 1.00 47.00 197 LYS A O 1
ATOM 1577 N N . ASP A 1 198 ? 28.283 19.975 -23.335 1.00 36.41 198 ASP A N 1
ATOM 1578 C CA . ASP A 1 198 ? 27.539 20.849 -22.450 1.00 36.41 198 ASP A CA 1
ATOM 1579 C C . ASP A 1 198 ? 27.533 20.214 -21.062 1.00 36.41 198 ASP A C 1
ATOM 1581 O O . ASP A 1 198 ? 27.300 19.023 -20.854 1.00 36.41 198 ASP A O 1
ATOM 1585 N N . SER A 1 199 ? 27.938 21.030 -20.107 1.00 38.28 199 SER A N 1
ATOM 1586 C CA . SER A 1 199 ? 28.425 20.669 -18.778 1.00 38.28 199 SER A CA 1
ATOM 1587 C C . SER A 1 199 ? 27.328 20.219 -17.800 1.00 38.28 199 SER A C 1
ATOM 1589 O O . SER A 1 199 ? 27.546 20.167 -16.589 1.00 38.28 199 SER A O 1
ATOM 1591 N N . SER A 1 200 ? 26.159 19.818 -18.297 1.00 41.03 200 SER A N 1
ATOM 1592 C CA . SER A 1 200 ? 25.078 19.237 -17.504 1.00 41.03 200 SER A CA 1
ATOM 1593 C C . SER A 1 200 ? 25.231 17.716 -17.425 1.00 41.03 200 SER A C 1
ATOM 1595 O O . SER A 1 200 ? 24.641 16.978 -18.205 1.00 41.03 200 SER A O 1
ATOM 1597 N N . ARG A 1 201 ? 26.084 17.273 -16.493 1.00 45.03 201 ARG A N 1
ATOM 1598 C CA . ARG A 1 201 ? 26.108 15.948 -15.835 1.00 45.03 201 ARG A CA 1
ATOM 1599 C C . ARG A 1 201 ? 25.254 14.847 -16.498 1.00 45.03 201 ARG A C 1
ATOM 1601 O O . ARG A 1 201 ? 24.234 14.441 -15.958 1.00 45.03 201 ARG A O 1
ATOM 1608 N N . SER A 1 202 ? 25.737 14.289 -17.607 1.00 42.53 202 SER A N 1
ATOM 1609 C CA . SER A 1 202 ? 25.404 12.909 -17.966 1.00 42.53 202 SER A CA 1
ATOM 1610 C C . SER A 1 202 ? 26.097 12.017 -16.935 1.00 42.53 202 SER A C 1
ATOM 1612 O O . SER A 1 202 ? 27.326 11.884 -16.930 1.00 42.53 202 SER A O 1
ATOM 1614 N N . THR A 1 203 ? 25.335 11.512 -15.967 1.00 47.44 203 THR A N 1
ATOM 1615 C CA . THR A 1 203 ? 25.813 10.500 -15.026 1.00 47.44 203 THR A CA 1
ATOM 1616 C C . THR A 1 203 ? 26.161 9.276 -15.863 1.00 47.44 203 THR A C 1
ATOM 1618 O O . THR A 1 203 ? 25.263 8.601 -16.352 1.00 47.44 203 THR A O 1
ATOM 1621 N N . ARG A 1 204 ? 27.455 9.022 -16.103 1.00 50.97 204 ARG A N 1
ATOM 1622 C CA . ARG A 1 204 ? 27.899 7.771 -16.735 1.00 50.97 204 ARG A CA 1
ATOM 1623 C C . ARG A 1 204 ? 27.309 6.623 -15.932 1.00 50.97 204 ARG A C 1
ATOM 1625 O O . ARG A 1 204 ? 27.648 6.489 -14.754 1.00 50.97 204 ARG A O 1
ATOM 1632 N N . VAL A 1 205 ? 26.425 5.844 -16.540 1.00 55.47 205 VAL A N 1
ATOM 1633 C CA . VAL A 1 205 ? 25.778 4.742 -15.844 1.00 55.47 205 VAL A CA 1
ATOM 1634 C C . VAL A 1 205 ? 26.807 3.622 -15.759 1.00 55.47 205 VAL A C 1
ATOM 1636 O O . VAL A 1 205 ? 27.205 3.039 -16.763 1.00 55.47 205 VAL A O 1
ATOM 1639 N N . THR A 1 206 ? 27.343 3.377 -14.563 1.00 60.19 206 THR A N 1
ATOM 1640 C CA . THR A 1 206 ? 28.274 2.258 -14.377 1.00 60.19 206 THR A CA 1
ATOM 1641 C C . THR A 1 206 ? 27.508 0.938 -14.405 1.00 60.19 206 THR A C 1
ATOM 1643 O O . THR A 1 206 ? 26.323 0.905 -14.088 1.00 60.19 206 THR A O 1
ATOM 1646 N N . GLU A 1 207 ? 28.177 -0.166 -14.737 1.00 62.50 207 GLU A N 1
ATOM 1647 C CA . GLU A 1 207 ? 27.564 -1.502 -14.705 1.00 62.50 207 GLU A CA 1
ATOM 1648 C C . GLU A 1 207 ? 26.978 -1.853 -13.323 1.00 62.50 207 GLU A C 1
ATOM 1650 O O . GLU A 1 207 ? 25.896 -2.428 -13.251 1.00 62.50 207 GLU A O 1
ATOM 1655 N N . SER A 1 208 ? 27.629 -1.420 -12.234 1.00 62.34 208 SER A N 1
ATOM 1656 C CA . SER A 1 208 ? 27.094 -1.541 -10.864 1.00 62.34 208 SER A CA 1
ATOM 1657 C C . SER A 1 208 ? 25.789 -0.760 -10.706 1.00 62.34 208 SER A C 1
ATOM 1659 O O . SER A 1 208 ? 24.794 -1.303 -10.243 1.00 62.34 208 SER A O 1
ATOM 1661 N N . SER A 1 209 ? 25.758 0.487 -11.188 1.00 70.19 209 SER A N 1
ATOM 1662 C CA . SER A 1 209 ? 24.565 1.340 -11.142 1.00 70.19 209 SER A CA 1
ATOM 1663 C C . SER A 1 209 ? 23.404 0.773 -11.968 1.00 70.19 209 SER A C 1
ATOM 1665 O O . SER A 1 209 ? 22.254 0.961 -11.594 1.00 70.19 209 SER A O 1
ATOM 1667 N N . LEU A 1 210 ? 23.678 0.060 -13.069 1.00 71.88 210 LEU A N 1
ATOM 1668 C CA . LEU A 1 210 ? 22.648 -0.631 -13.857 1.00 71.88 210 LEU A CA 1
ATOM 1669 C C . LEU A 1 210 ? 21.984 -1.752 -13.062 1.00 71.88 210 LEU A C 1
ATOM 1671 O O . LEU A 1 210 ? 20.761 -1.829 -13.025 1.00 71.88 210 LEU A O 1
ATOM 1675 N N . LEU A 1 211 ? 22.785 -2.621 -12.443 1.00 72.94 211 LEU A N 1
ATOM 1676 C CA . LEU A 1 211 ? 22.264 -3.735 -11.653 1.00 72.94 211 LEU A CA 1
ATOM 1677 C C . LEU A 1 211 ? 21.489 -3.222 -10.437 1.00 72.94 211 LEU A C 1
ATOM 1679 O O . LEU A 1 211 ? 20.376 -3.677 -10.194 1.00 72.94 211 LEU A O 1
ATOM 1683 N N . GLU A 1 212 ? 22.018 -2.208 -9.753 1.00 80.62 212 GLU A N 1
ATOM 1684 C CA . GLU A 1 212 ? 21.351 -1.555 -8.623 1.00 80.62 212 GLU A CA 1
ATOM 1685 C C . GLU A 1 212 ? 20.003 -0.928 -9.030 1.00 80.62 212 GLU A C 1
ATOM 1687 O O . GLU A 1 212 ? 19.026 -1.039 -8.291 1.00 80.62 212 GLU A O 1
ATOM 1692 N N . LEU A 1 213 ? 19.906 -0.333 -10.227 1.00 80.19 213 LEU A N 1
ATOM 1693 C CA . LEU A 1 213 ? 18.641 0.178 -10.771 1.00 80.19 213 LEU A CA 1
ATOM 1694 C C . LEU A 1 213 ? 17.638 -0.934 -11.105 1.00 80.19 213 LEU A C 1
ATOM 1696 O O . LEU A 1 213 ? 16.447 -0.762 -10.874 1.00 80.19 213 LEU A O 1
ATOM 1700 N N . LEU A 1 214 ? 18.093 -2.073 -11.634 1.00 80.12 214 LEU A N 1
A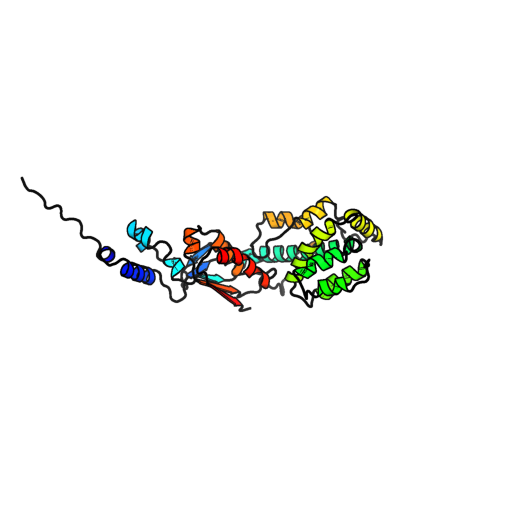TOM 1701 C CA . LEU A 1 214 ? 17.220 -3.215 -11.941 1.00 80.12 214 LEU A CA 1
ATOM 1702 C C . LEU A 1 214 ? 16.715 -3.931 -10.683 1.00 80.12 214 LEU A C 1
ATOM 1704 O O . LEU A 1 214 ? 15.609 -4.481 -10.671 1.00 80.12 214 LEU A O 1
ATOM 1708 N N . GLU A 1 215 ? 17.527 -3.945 -9.629 1.00 83.75 215 GLU A N 1
ATOM 1709 C CA . GLU A 1 215 ? 17.157 -4.492 -8.325 1.00 83.75 215 GLU A CA 1
ATOM 1710 C C . GLU A 1 215 ? 16.223 -3.559 -7.547 1.00 83.75 215 GLU A C 1
ATOM 1712 O O . GLU A 1 215 ? 15.473 -4.020 -6.679 1.00 83.75 215 GLU A O 1
ATOM 1717 N N . LEU A 1 216 ? 16.212 -2.265 -7.877 1.00 84.44 216 LEU A N 1
ATOM 1718 C CA . LEU A 1 216 ? 15.353 -1.291 -7.229 1.00 84.44 216 LEU A CA 1
ATOM 1719 C C . LEU A 1 216 ? 13.878 -1.543 -7.579 1.00 84.44 216 LEU A C 1
ATOM 1721 O O . LEU A 1 216 ? 13.380 -1.162 -8.633 1.00 84.44 216 LEU A O 1
ATOM 1725 N N . LYS A 1 217 ? 13.138 -2.158 -6.654 1.00 83.44 217 LYS A N 1
ATOM 1726 C CA . LYS A 1 217 ? 11.699 -2.438 -6.795 1.00 83.44 217 LYS A CA 1
ATOM 1727 C C . LYS A 1 217 ? 10.903 -1.709 -5.714 1.00 83.44 217 LYS A C 1
ATOM 1729 O O . LYS A 1 217 ? 10.565 -2.315 -4.695 1.00 83.44 217 LYS A O 1
ATOM 1734 N N . PRO A 1 218 ? 10.629 -0.402 -5.892 1.00 82.00 218 PRO A N 1
ATOM 1735 C CA . PRO A 1 218 ? 9.912 0.369 -4.889 1.00 82.00 218 PRO A CA 1
ATOM 1736 C C . PRO A 1 218 ? 8.488 -0.170 -4.727 1.00 82.00 218 PRO A C 1
ATOM 1738 O O . PRO A 1 218 ? 7.770 -0.383 -5.704 1.00 82.00 218 PRO A O 1
ATOM 1741 N N . VAL A 1 219 ? 8.063 -0.376 -3.479 1.00 83.06 219 VAL A N 1
ATOM 1742 C CA . VAL A 1 219 ? 6.698 -0.815 -3.170 1.00 83.06 219 VAL A CA 1
ATOM 1743 C C . VAL A 1 219 ? 5.767 0.392 -3.238 1.00 83.06 219 VAL A C 1
ATOM 1745 O O . VAL A 1 219 ? 5.677 1.186 -2.300 1.00 83.06 219 VAL A O 1
ATOM 1748 N N . LEU A 1 220 ? 5.057 0.500 -4.358 1.00 81.38 220 LEU A N 1
ATOM 1749 C CA . LEU A 1 220 ? 4.276 1.676 -4.758 1.00 81.38 220 LEU A CA 1
ATOM 1750 C C . LEU A 1 220 ? 3.184 2.065 -3.753 1.00 81.38 220 LEU A C 1
ATOM 1752 O O . LEU A 1 220 ? 2.903 3.240 -3.553 1.00 81.38 220 LEU A O 1
ATOM 1756 N N . TRP A 1 221 ? 2.610 1.081 -3.061 1.00 82.12 221 TRP A N 1
ATOM 1757 C CA . TRP A 1 221 ? 1.525 1.282 -2.097 1.00 82.12 221 TRP A CA 1
ATOM 1758 C C . TRP A 1 221 ? 1.983 1.438 -0.646 1.00 82.12 221 TRP A C 1
ATOM 1760 O O . TRP A 1 221 ? 1.148 1.421 0.264 1.00 82.12 221 TRP A O 1
ATOM 1770 N N . SER A 1 222 ? 3.287 1.566 -0.407 1.00 83.25 222 SER A N 1
ATOM 1771 C CA . SER A 1 222 ? 3.865 1.729 0.927 1.00 83.25 222 SER A CA 1
ATOM 1772 C C . SER A 1 222 ? 4.408 3.141 1.145 1.00 83.25 222 SER A C 1
ATOM 1774 O O . SER A 1 222 ? 4.720 3.859 0.199 1.00 83.25 222 SER A O 1
ATOM 1776 N N . ILE A 1 223 ? 4.508 3.547 2.412 1.00 84.25 223 ILE A N 1
ATOM 1777 C CA . ILE A 1 223 ? 5.257 4.752 2.776 1.00 84.25 223 ILE A CA 1
ATOM 1778 C C . ILE A 1 223 ? 6.722 4.326 2.865 1.00 84.25 223 ILE A C 1
ATOM 1780 O O . ILE A 1 223 ? 7.020 3.512 3.746 1.00 84.25 223 ILE A O 1
ATOM 1784 N N . PRO A 1 224 ? 7.618 4.856 2.021 1.00 86.38 224 PRO A N 1
ATOM 1785 C CA . PRO A 1 224 ? 9.029 4.531 2.112 1.00 86.38 224 PRO A CA 1
ATOM 1786 C C . PRO A 1 224 ? 9.620 5.095 3.407 1.00 86.38 224 PRO A C 1
ATOM 1788 O O . PRO A 1 224 ? 9.224 6.150 3.917 1.00 86.38 224 PRO A O 1
ATOM 1791 N N . SER A 1 225 ? 10.592 4.381 3.947 1.00 85.62 225 SER A N 1
ATOM 1792 C CA . SER A 1 225 ? 11.483 4.859 4.993 1.00 85.62 225 SER A CA 1
ATOM 1793 C C . SER A 1 225 ? 12.460 5.907 4.448 1.00 85.62 225 SER A C 1
ATOM 1795 O O . SER A 1 225 ? 12.715 5.995 3.248 1.00 85.62 225 SER A O 1
ATOM 1797 N N . GLU A 1 226 ? 13.044 6.712 5.340 1.00 83.38 226 GLU A N 1
ATOM 1798 C CA . GLU A 1 226 ? 14.091 7.664 4.937 1.00 83.38 226 GLU A CA 1
ATOM 1799 C C . GLU A 1 226 ? 15.343 6.967 4.394 1.00 83.38 226 GLU A C 1
ATOM 1801 O O . GLU A 1 226 ? 16.028 7.527 3.540 1.00 83.38 226 GLU A O 1
ATOM 1806 N N . ASP A 1 227 ? 15.626 5.749 4.859 1.00 84.62 227 ASP A N 1
ATOM 1807 C CA . ASP A 1 227 ? 16.733 4.932 4.362 1.00 84.62 227 ASP A CA 1
ATOM 1808 C C . ASP A 1 227 ? 16.491 4.527 2.903 1.00 84.62 227 ASP A C 1
ATOM 1810 O O . ASP A 1 227 ? 17.317 4.818 2.044 1.00 84.62 227 ASP A O 1
ATOM 1814 N N . GLU A 1 228 ? 15.298 4.008 2.585 1.00 83.69 228 GLU A N 1
ATOM 1815 C CA . GLU A 1 228 ? 14.902 3.681 1.206 1.00 83.69 228 GLU A CA 1
ATOM 1816 C C . GLU A 1 228 ? 15.003 4.901 0.277 1.00 83.69 228 GLU A C 1
ATOM 1818 O O . GLU A 1 228 ? 15.593 4.813 -0.800 1.00 83.69 228 GLU A O 1
ATOM 1823 N N . LEU A 1 229 ? 14.514 6.072 0.704 1.00 83.75 229 LEU A N 1
ATOM 1824 C CA . LEU A 1 229 ? 14.616 7.305 -0.090 1.00 83.75 229 LEU A CA 1
ATOM 1825 C C . LEU A 1 229 ? 16.064 7.767 -0.297 1.00 83.75 229 LEU A C 1
ATOM 1827 O O . LEU A 1 229 ? 16.391 8.377 -1.320 1.00 83.75 229 LEU A O 1
ATOM 1831 N N . THR A 1 230 ? 16.927 7.520 0.685 1.00 83.25 230 THR A N 1
ATOM 1832 C CA . THR A 1 230 ? 18.345 7.891 0.632 1.00 83.25 230 THR A CA 1
ATOM 1833 C C . THR A 1 230 ? 19.143 6.917 -0.227 1.00 83.25 230 THR A C 1
ATOM 1835 O O . THR A 1 230 ? 20.045 7.361 -0.930 1.00 83.25 230 THR A O 1
ATOM 1838 N N . THR A 1 231 ? 18.769 5.638 -0.254 1.00 82.56 231 THR A N 1
ATOM 1839 C CA . THR A 1 231 ? 19.352 4.623 -1.142 1.00 82.56 231 THR A CA 1
ATOM 1840 C C . THR A 1 231 ? 18.915 4.815 -2.595 1.00 82.56 231 THR A C 1
ATOM 1842 O O . THR A 1 231 ? 19.731 4.655 -3.495 1.00 82.56 231 THR A O 1
ATOM 1845 N N . MET A 1 232 ? 17.665 5.223 -2.851 1.00 81.00 232 MET A N 1
ATOM 1846 C CA . MET A 1 232 ? 17.161 5.475 -4.212 1.00 81.00 232 MET A CA 1
ATOM 1847 C C . MET A 1 232 ? 17.822 6.683 -4.885 1.00 81.00 232 MET A C 1
ATOM 1849 O O . MET A 1 232 ? 18.185 6.631 -6.057 1.00 81.00 232 MET A O 1
ATOM 1853 N N . SER A 1 233 ? 17.973 7.784 -4.147 1.00 79.88 233 SER A N 1
ATOM 1854 C CA . SER A 1 233 ? 18.429 9.071 -4.686 1.00 79.88 233 SER A CA 1
ATOM 1855 C C . SER A 1 233 ? 19.763 9.038 -5.460 1.00 79.88 233 SER A C 1
ATOM 1857 O O . SER A 1 233 ? 19.810 9.629 -6.537 1.00 79.88 233 SER A O 1
ATOM 1859 N N . PRO A 1 234 ? 20.848 8.387 -4.992 1.00 78.12 234 PRO A N 1
ATOM 1860 C CA . PRO A 1 234 ? 22.122 8.378 -5.713 1.00 78.12 234 PRO A CA 1
ATOM 1861 C C . PRO A 1 234 ? 22.115 7.512 -6.979 1.00 78.12 234 PRO A C 1
ATOM 1863 O O . PRO A 1 234 ? 22.986 7.706 -7.825 1.00 78.12 234 PRO A O 1
ATOM 1866 N N . LEU A 1 235 ? 21.172 6.573 -7.106 1.00 73.81 235 LEU A N 1
ATOM 1867 C CA . LEU A 1 235 ? 21.083 5.656 -8.247 1.00 73.81 235 LEU A CA 1
ATOM 1868 C C . LEU A 1 235 ? 20.436 6.310 -9.470 1.00 73.81 235 LEU A C 1
ATOM 1870 O O . LEU A 1 235 ? 20.671 5.888 -10.601 1.00 73.81 235 LEU A O 1
ATOM 1874 N N . LEU A 1 236 ? 19.621 7.339 -9.247 1.00 73.06 236 LEU A N 1
ATOM 1875 C CA . LEU A 1 236 ? 18.787 7.942 -10.274 1.00 73.06 236 LEU A CA 1
ATOM 1876 C C . LEU A 1 236 ? 19.475 9.146 -10.939 1.00 73.06 236 LEU A C 1
ATOM 1878 O O . LEU A 1 236 ? 20.193 9.903 -10.274 1.00 73.06 236 LEU A O 1
ATOM 1882 N N . PRO A 1 237 ? 19.294 9.348 -12.260 1.00 64.69 237 PRO A N 1
ATOM 1883 C CA . PRO A 1 237 ? 19.825 10.519 -12.946 1.00 64.69 237 PRO A CA 1
ATOM 1884 C C . PRO A 1 237 ? 19.286 11.807 -12.316 1.00 64.69 237 PRO A C 1
ATOM 1886 O O . PRO A 1 237 ? 18.084 11.962 -12.138 1.00 64.69 237 PRO A O 1
ATOM 1889 N N . ARG A 1 238 ? 20.172 12.759 -12.005 1.00 57.91 238 ARG A N 1
ATOM 1890 C CA . ARG A 1 238 ? 19.746 14.068 -11.495 1.00 57.91 238 ARG A CA 1
ATOM 1891 C C . ARG A 1 238 ? 19.178 14.898 -12.637 1.00 57.91 238 ARG A C 1
ATOM 1893 O O . ARG A 1 238 ? 19.920 15.264 -13.552 1.00 57.91 238 ARG A O 1
ATOM 1900 N N . THR A 1 239 ? 17.897 15.239 -12.588 1.00 50.81 239 THR A N 1
ATOM 1901 C CA . THR A 1 239 ? 17.317 16.204 -13.526 1.00 50.81 239 THR A CA 1
ATOM 1902 C C . THR A 1 239 ? 17.829 17.624 -13.260 1.00 50.81 239 THR A C 1
ATOM 1904 O O . THR A 1 239 ? 18.270 17.984 -12.165 1.00 50.81 239 THR A O 1
ATOM 1907 N N . ILE A 1 240 ? 17.783 18.476 -14.292 1.00 41.31 240 ILE A N 1
ATOM 1908 C CA . ILE A 1 240 ? 18.182 19.897 -14.222 1.00 41.31 240 ILE A CA 1
ATOM 1909 C C . ILE A 1 240 ? 17.383 20.655 -13.140 1.00 41.31 240 ILE A C 1
ATOM 1911 O O . ILE A 1 240 ? 17.872 21.641 -12.586 1.00 41.31 240 ILE A O 1
ATOM 1915 N N . GLU A 1 241 ? 16.194 20.171 -12.776 1.00 41.94 241 GLU A N 1
ATOM 1916 C CA . GLU A 1 241 ? 15.350 20.737 -11.718 1.00 41.94 241 GLU A CA 1
ATOM 1917 C C . GLU A 1 241 ? 15.981 20.630 -10.321 1.00 41.94 241 GLU A C 1
ATOM 1919 O O . GLU A 1 241 ? 15.914 21.592 -9.555 1.00 41.94 241 GLU A O 1
ATOM 1924 N N . GLU A 1 242 ? 16.725 19.559 -10.018 1.00 43.78 242 GLU A N 1
ATOM 1925 C CA . GLU A 1 242 ? 17.516 19.479 -8.780 1.00 43.78 242 GLU A CA 1
ATOM 1926 C C . GLU A 1 242 ? 18.653 20.512 -8.758 1.00 43.78 242 GLU A C 1
ATOM 1928 O O . GLU A 1 242 ? 19.007 21.040 -7.702 1.00 43.78 242 GLU A O 1
ATOM 1933 N N . SER A 1 243 ? 19.206 20.857 -9.928 1.00 40.81 243 SER A N 1
ATOM 1934 C CA . SER A 1 243 ? 20.288 21.849 -10.054 1.00 40.81 243 SER A CA 1
ATOM 1935 C C . SER A 1 243 ? 19.803 23.283 -9.834 1.00 40.81 243 SER A C 1
ATOM 1937 O O . SER A 1 243 ? 20.608 24.163 -9.530 1.00 40.81 243 SER A O 1
ATOM 1939 N N . ARG A 1 244 ? 18.492 23.524 -9.961 1.00 38.41 244 ARG A N 1
ATOM 1940 C CA . ARG A 1 244 ? 17.848 24.796 -9.607 1.00 38.41 244 ARG A CA 1
ATOM 1941 C C . ARG A 1 244 ? 17.334 24.835 -8.172 1.00 38.41 244 ARG A C 1
ATOM 1943 O O . ARG A 1 244 ? 16.803 25.862 -7.769 1.00 38.41 244 ARG A O 1
ATOM 1950 N N . GLY A 1 245 ? 17.545 23.773 -7.398 1.00 38.44 245 GLY A N 1
ATOM 1951 C CA . GLY A 1 245 ? 17.015 23.656 -6.054 1.00 38.44 245 GLY A CA 1
ATOM 1952 C C . GLY A 1 245 ? 15.505 23.443 -6.090 1.00 38.44 245 GLY A C 1
ATOM 1953 O O . GLY A 1 245 ? 14.729 24.303 -6.504 1.00 38.44 245 GLY A O 1
ATOM 1954 N N . ILE A 1 246 ? 15.071 22.325 -5.520 1.00 45.12 246 ILE A N 1
ATOM 1955 C CA . ILE A 1 246 ? 13.674 22.083 -5.128 1.00 45.12 246 ILE A CA 1
ATOM 1956 C C . ILE A 1 246 ? 13.155 23.210 -4.190 1.00 45.12 246 ILE A C 1
ATOM 1958 O O . ILE A 1 246 ? 11.945 23.377 -4.015 1.00 45.12 246 ILE A O 1
ATOM 1962 N N . GLU A 1 247 ? 14.068 24.035 -3.661 1.00 41.84 247 GLU A N 1
ATOM 1963 C CA . GLU A 1 247 ? 13.836 25.217 -2.829 1.00 41.84 247 GLU A CA 1
ATOM 1964 C C . GLU A 1 247 ? 13.494 26.518 -3.590 1.00 41.84 247 GLU A C 1
ATOM 1966 O O . GLU A 1 247 ? 12.977 27.430 -2.955 1.00 41.84 247 GLU A O 1
ATOM 1971 N N . ALA A 1 248 ? 13.731 26.650 -4.907 1.00 36.00 248 ALA A N 1
ATOM 1972 C CA . ALA A 1 248 ? 13.730 27.980 -5.551 1.00 36.00 248 ALA A CA 1
ATOM 1973 C C . ALA A 1 248 ? 12.663 28.246 -6.635 1.00 36.00 248 ALA A C 1
ATOM 1975 O O . ALA A 1 248 ? 12.688 29.319 -7.239 1.00 36.00 248 ALA A O 1
ATOM 1976 N N . SER A 1 249 ? 11.704 27.347 -6.897 1.00 36.47 249 SER A N 1
ATOM 1977 C CA . SER A 1 249 ? 10.631 27.630 -7.871 1.00 36.47 249 SER A CA 1
ATOM 1978 C C . SER A 1 249 ? 9.208 27.541 -7.298 1.00 36.47 249 SER A C 1
ATOM 1980 O O . SER A 1 249 ? 8.570 26.497 -7.223 1.00 36.47 249 SER A O 1
ATOM 1982 N N . SER A 1 250 ? 8.694 28.734 -6.996 1.00 39.00 250 SER A N 1
ATOM 1983 C CA . SER A 1 250 ? 7.286 29.145 -6.948 1.00 39.00 250 SER A CA 1
ATOM 1984 C C . SER A 1 250 ? 6.430 28.726 -5.739 1.00 39.00 250 SER A C 1
ATOM 1986 O O . SER A 1 250 ? 5.797 27.676 -5.683 1.00 39.00 250 SER A O 1
ATOM 1988 N N . GLU A 1 251 ? 6.284 29.689 -4.830 1.00 39.97 251 GLU A N 1
ATOM 1989 C CA . GLU A 1 251 ? 5.289 29.810 -3.752 1.00 39.97 251 GLU A CA 1
ATOM 1990 C C . GLU A 1 251 ? 3.804 29.798 -4.214 1.00 39.97 251 GLU A C 1
ATOM 1992 O O . GLU A 1 251 ? 2.919 30.170 -3.449 1.00 39.97 251 GLU A O 1
ATOM 1997 N N . 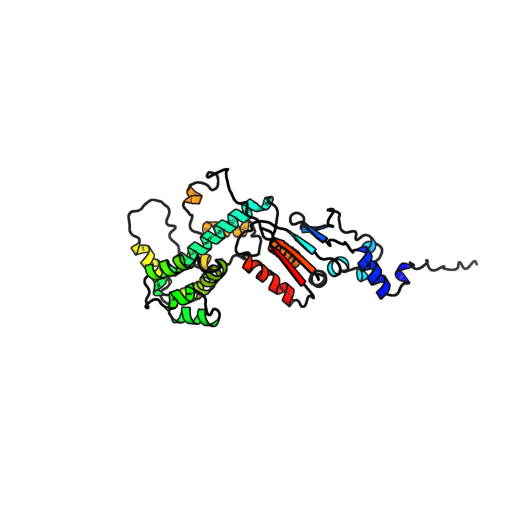GLY A 1 252 ? 3.493 29.436 -5.465 1.00 37.47 252 GLY A N 1
ATOM 1998 C CA . GLY A 1 252 ? 2.195 29.740 -6.080 1.00 37.47 252 GLY A CA 1
ATOM 1999 C C . GLY A 1 252 ? 1.194 28.589 -6.164 1.00 37.47 252 GLY A C 1
ATOM 2000 O O . GLY A 1 252 ? 0.029 28.785 -5.841 1.00 37.47 252 GLY A O 1
ATOM 2001 N N . HIS A 1 253 ? 1.607 27.404 -6.627 1.00 41.84 253 HIS A N 1
ATOM 2002 C CA . HIS A 1 253 ? 0.665 26.337 -7.012 1.00 41.84 253 HIS A CA 1
ATOM 2003 C C . HIS A 1 253 ? 1.276 24.926 -6.909 1.00 41.84 253 HIS A C 1
ATOM 2005 O O . HIS A 1 253 ? 1.094 24.100 -7.800 1.00 41.84 253 HIS A O 1
ATOM 2011 N N . ARG A 1 254 ? 2.015 24.609 -5.835 1.00 55.41 254 ARG A N 1
ATOM 2012 C CA . ARG A 1 254 ? 2.365 23.202 -5.572 1.00 55.41 254 ARG A CA 1
ATOM 2013 C C . ARG A 1 254 ? 1.090 22.452 -5.182 1.00 55.41 254 ARG A C 1
ATOM 2015 O O . ARG A 1 254 ? 0.550 22.678 -4.098 1.00 55.41 254 ARG A O 1
ATOM 2022 N N . LEU A 1 255 ? 0.606 21.577 -6.066 1.00 60.16 255 LEU A N 1
ATOM 2023 C CA . LEU A 1 255 ? -0.363 20.548 -5.694 1.00 60.16 255 LEU A CA 1
ATOM 2024 C C . LEU A 1 255 ? 0.266 19.747 -4.550 1.00 60.16 255 LEU A C 1
ATOM 2026 O O . LEU A 1 255 ? 1.292 19.097 -4.736 1.00 60.16 255 LEU A O 1
ATOM 2030 N N . LYS A 1 256 ? -0.299 19.863 -3.346 1.00 72.00 256 LYS A N 1
ATOM 2031 C CA . LYS A 1 256 ? 0.175 19.095 -2.193 1.00 72.00 256 LYS A CA 1
ATOM 2032 C C . LYS A 1 256 ? -0.162 17.634 -2.440 1.00 72.00 256 LYS A C 1
ATOM 2034 O O . LYS A 1 256 ? -1.334 17.297 -2.601 1.00 72.00 256 LYS A O 1
ATOM 2039 N N . LEU A 1 257 ? 0.866 16.801 -2.474 1.00 76.06 257 LEU A N 1
ATOM 2040 C CA . LEU A 1 257 ? 0.740 15.373 -2.699 1.00 76.06 257 LEU A CA 1
ATOM 2041 C C . LEU A 1 257 ? 0.683 14.624 -1.364 1.00 76.06 257 LEU A C 1
ATOM 2043 O O . LEU A 1 257 ? 1.430 14.931 -0.434 1.00 76.06 257 LEU A O 1
ATOM 2047 N N . PHE A 1 258 ? -0.196 13.627 -1.273 1.00 82.94 258 PHE A N 1
ATOM 2048 C CA . PHE A 1 258 ? -0.412 12.845 -0.053 1.00 82.94 258 PHE A CA 1
ATOM 2049 C C . PHE A 1 258 ? -0.180 11.347 -0.285 1.00 82.94 258 PHE A C 1
ATOM 2051 O O . PHE A 1 258 ? -0.222 10.856 -1.410 1.00 82.94 258 PHE A O 1
ATOM 2058 N N . PHE A 1 259 ? 0.062 10.593 0.788 1.00 85.50 259 PHE A N 1
ATOM 2059 C CA . PHE A 1 259 ? -0.030 9.133 0.720 1.00 85.50 259 PHE A CA 1
ATOM 2060 C C . PHE A 1 259 ? -1.498 8.708 0.820 1.00 85.50 259 PHE A C 1
ATOM 2062 O O . PHE A 1 259 ? -2.251 9.244 1.642 1.00 85.50 259 PHE A O 1
ATOM 2069 N N . LEU A 1 260 ? -1.870 7.706 0.020 1.00 87.12 260 LEU A N 1
ATOM 2070 C CA . LEU A 1 260 ? -3.235 7.191 -0.061 1.00 87.12 260 LEU A CA 1
ATOM 2071 C C . LEU A 1 260 ? -3.746 6.662 1.290 1.00 87.12 260 LEU A C 1
ATOM 2073 O O . LEU A 1 260 ? -3.007 6.055 2.074 1.00 87.12 260 LEU A O 1
ATOM 2077 N N . ALA A 1 261 ? -5.052 6.791 1.518 1.00 90.94 261 ALA A N 1
ATOM 2078 C CA . ALA A 1 261 ? -5.754 6.138 2.624 1.00 90.94 261 ALA A CA 1
ATOM 2079 C C . ALA A 1 261 ? -5.572 4.611 2.585 1.00 90.94 261 ALA A C 1
ATOM 2081 O O . ALA A 1 261 ? -5.441 3.955 3.622 1.00 90.94 261 ALA A O 1
ATOM 2082 N N . THR A 1 262 ? -5.473 4.047 1.380 1.00 91.62 262 THR A N 1
ATOM 2083 C CA . THR A 1 262 ? -5.152 2.632 1.155 1.00 91.62 262 THR A CA 1
ATOM 2084 C C . THR A 1 262 ? -3.821 2.234 1.802 1.00 91.62 262 THR A C 1
ATOM 2086 O O . THR A 1 262 ? -3.727 1.198 2.460 1.00 91.62 262 THR A O 1
ATOM 2089 N N . THR A 1 263 ? -2.800 3.086 1.699 1.00 89.81 263 THR A N 1
ATOM 2090 C CA . THR A 1 263 ? -1.492 2.858 2.326 1.00 89.81 263 THR A CA 1
ATOM 2091 C C . THR A 1 263 ? -1.594 2.871 3.852 1.00 89.81 263 THR A C 1
ATOM 2093 O O . THR A 1 263 ? -0.971 2.046 4.527 1.00 89.81 263 THR A O 1
ATOM 2096 N N . ALA A 1 264 ? -2.425 3.752 4.420 1.00 90.81 264 ALA A N 1
ATOM 2097 C CA . ALA A 1 264 ? -2.699 3.755 5.856 1.00 90.81 264 ALA A CA 1
ATOM 2098 C C . ALA A 1 264 ? -3.382 2.451 6.310 1.00 90.81 264 ALA A C 1
ATOM 2100 O O . ALA A 1 264 ? -2.991 1.889 7.338 1.00 90.81 264 ALA A O 1
ATOM 2101 N N . ALA A 1 265 ? -4.336 1.942 5.525 1.00 93.88 265 ALA A N 1
ATOM 2102 C CA . ALA A 1 265 ? -5.021 0.678 5.789 1.00 93.88 265 ALA A CA 1
ATOM 2103 C C . ALA A 1 265 ? -4.063 -0.521 5.761 1.00 93.88 265 ALA A C 1
ATOM 2105 O O . ALA A 1 265 ? -4.037 -1.308 6.707 1.00 93.88 265 ALA A O 1
ATOM 2106 N N . ILE A 1 266 ? -3.216 -0.623 4.731 1.00 92.31 266 ILE A N 1
ATOM 2107 C CA . ILE A 1 266 ? -2.193 -1.675 4.627 1.00 92.31 266 ILE A CA 1
ATOM 2108 C C . ILE A 1 266 ? -1.259 -1.622 5.839 1.00 92.31 266 ILE A C 1
ATOM 2110 O O . ILE A 1 266 ? -1.050 -2.630 6.511 1.00 92.31 266 ILE A O 1
ATOM 2114 N N . ARG A 1 267 ? -0.747 -0.432 6.182 1.00 90.69 267 ARG A N 1
ATOM 2115 C CA . ARG A 1 267 ? 0.156 -0.256 7.328 1.00 90.69 267 ARG A CA 1
ATOM 2116 C C . ARG A 1 267 ? -0.498 -0.667 8.648 1.00 90.69 267 ARG A C 1
ATOM 2118 O O . ARG A 1 267 ? 0.176 -1.233 9.507 1.00 90.69 267 ARG A O 1
ATOM 2125 N N . PHE A 1 268 ? -1.786 -0.381 8.823 1.00 93.31 268 PHE A N 1
ATOM 2126 C CA . PHE A 1 268 ? -2.554 -0.815 9.987 1.00 93.31 268 PHE A CA 1
ATOM 2127 C C . PHE A 1 268 ? -2.688 -2.342 10.035 1.00 93.31 268 PHE A C 1
ATOM 2129 O O . PHE A 1 268 ? -2.330 -2.946 11.045 1.00 93.31 268 PHE A O 1
ATOM 2136 N N . LEU A 1 269 ? -3.123 -2.976 8.941 1.00 93.88 269 LEU A N 1
ATOM 2137 C CA . LEU A 1 269 ? -3.313 -4.429 8.863 1.00 93.88 269 LEU A CA 1
ATOM 2138 C C . LEU A 1 269 ? -2.007 -5.209 9.064 1.00 93.88 269 LEU A C 1
ATOM 2140 O O . LEU A 1 269 ? -2.004 -6.234 9.744 1.00 93.88 269 LEU A O 1
ATOM 2144 N N . THR A 1 270 ? -0.884 -4.713 8.544 1.00 92.38 270 THR A N 1
ATOM 2145 C CA . THR A 1 270 ? 0.438 -5.329 8.745 1.00 92.38 270 THR A CA 1
ATOM 2146 C C . THR A 1 270 ? 0.881 -5.309 10.211 1.00 92.38 270 THR A C 1
ATOM 2148 O O . THR A 1 270 ? 1.619 -6.191 10.638 1.00 92.38 270 THR A O 1
ATOM 2151 N N . ARG A 1 271 ? 0.433 -4.327 11.004 1.00 92.31 271 ARG A N 1
ATOM 2152 C CA . ARG A 1 271 ? 0.783 -4.208 12.432 1.00 92.31 271 ARG A CA 1
ATOM 2153 C C . ARG A 1 271 ? -0.084 -5.069 13.351 1.00 92.31 271 ARG A C 1
ATOM 2155 O O . ARG A 1 271 ? 0.264 -5.236 14.519 1.00 92.31 271 ARG A O 1
ATOM 2162 N N . LEU A 1 272 ? -1.216 -5.574 12.867 1.00 92.88 272 LEU A N 1
ATOM 2163 C CA . LEU A 1 272 ? -2.079 -6.451 13.652 1.00 92.88 272 LEU A CA 1
ATOM 2164 C C . LEU A 1 272 ? -1.502 -7.868 13.720 1.00 92.88 272 LEU A C 1
ATOM 2166 O O . LEU A 1 272 ? -0.912 -8.364 12.764 1.00 92.88 272 LEU A O 1
ATOM 2170 N N . THR A 1 273 ? -1.731 -8.543 14.847 1.00 93.00 273 THR A N 1
ATOM 2171 C CA . THR A 1 273 ? -1.525 -9.994 14.940 1.00 93.00 273 THR A CA 1
ATOM 2172 C C . THR A 1 273 ? -2.528 -10.722 14.047 1.00 93.00 273 THR A C 1
ATOM 2174 O O . THR A 1 273 ? -3.622 -10.205 13.815 1.00 93.00 273 THR A O 1
ATOM 2177 N N . ASP A 1 274 ? -2.210 -11.947 13.618 1.00 91.75 274 ASP A N 1
ATOM 2178 C CA . ASP A 1 274 ? -3.126 -12.776 12.817 1.00 91.75 274 ASP A CA 1
ATOM 2179 C C . ASP A 1 274 ? -4.505 -12.903 13.470 1.00 91.75 274 ASP A C 1
ATOM 2181 O O . ASP A 1 274 ? -5.533 -12.754 12.810 1.00 91.75 274 ASP A O 1
ATOM 2185 N N . HIS A 1 275 ? -4.534 -13.089 14.797 1.00 90.75 275 HIS A N 1
ATOM 2186 C CA . HIS A 1 275 ? -5.781 -13.139 15.557 1.00 90.75 275 HIS A CA 1
ATOM 2187 C C . HIS A 1 275 ? -6.579 -11.847 15.405 1.00 90.75 275 HIS A C 1
ATOM 2189 O O . HIS A 1 275 ? -7.716 -11.913 14.958 1.00 90.75 275 HIS A O 1
ATOM 2195 N N . SER A 1 276 ? -6.010 -10.675 15.703 1.00 91.94 276 SER A N 1
ATOM 2196 C CA . SER A 1 276 ? -6.730 -9.395 15.607 1.00 91.94 276 SER A CA 1
ATOM 2197 C C . SER A 1 276 ? -7.119 -9.048 14.172 1.00 91.94 276 SER A C 1
ATOM 2199 O O . SER A 1 276 ? -8.232 -8.585 13.927 1.00 91.94 276 SER A O 1
ATOM 2201 N N . ARG A 1 277 ? -6.230 -9.310 13.211 1.00 94.00 277 ARG A N 1
ATOM 2202 C CA . ARG A 1 277 ? -6.476 -9.095 11.783 1.00 94.00 277 ARG A CA 1
ATOM 2203 C C . ARG A 1 277 ? -7.636 -9.947 11.284 1.00 94.00 277 ARG A C 1
ATOM 2205 O O . ARG A 1 277 ? -8.516 -9.431 10.601 1.00 94.00 277 ARG A O 1
ATOM 2212 N N . SER A 1 278 ? -7.723 -11.200 11.736 1.00 92.12 278 SER A N 1
ATOM 2213 C CA . SER A 1 278 ? -8.849 -12.089 11.436 1.00 92.12 278 SER A CA 1
ATOM 2214 C C . SER A 1 278 ? -10.184 -11.604 11.998 1.00 92.12 278 SER A C 1
ATOM 2216 O O . SER A 1 278 ? -11.208 -12.170 11.628 1.00 92.12 278 SER A O 1
ATOM 2218 N N . GLN A 1 279 ? -10.212 -10.593 12.874 1.00 93.56 279 GLN A N 1
ATOM 2219 C CA . GLN A 1 279 ? -11.440 -10.004 13.417 1.00 93.56 279 GLN A CA 1
ATOM 2220 C C . GLN A 1 279 ? -11.918 -8.797 12.619 1.00 93.56 279 GLN A C 1
ATOM 2222 O O . GLN A 1 279 ? -13.080 -8.435 12.749 1.00 93.56 279 GLN A O 1
ATOM 2227 N N . VAL A 1 280 ? -11.074 -8.204 11.773 1.00 95.31 280 VAL A N 1
ATOM 2228 C CA . VAL A 1 280 ? -11.471 -7.084 10.916 1.00 95.31 280 VAL A CA 1
ATOM 2229 C C . VAL A 1 280 ? -12.428 -7.593 9.834 1.00 95.31 280 VAL A C 1
ATOM 2231 O O . VAL A 1 280 ? -12.183 -8.621 9.192 1.00 95.31 280 VAL A O 1
ATOM 2234 N N . ARG A 1 281 ? -13.558 -6.899 9.661 1.00 94.19 281 ARG A N 1
ATOM 2235 C CA . ARG A 1 281 ? -14.612 -7.279 8.703 1.00 94.19 281 ARG A CA 1
ATOM 2236 C C . ARG A 1 281 ? -14.903 -6.212 7.667 1.00 94.19 281 ARG A C 1
ATOM 2238 O O . ARG A 1 281 ? -15.111 -6.552 6.511 1.00 94.19 281 ARG A O 1
ATOM 2245 N N . HIS A 1 282 ? -14.881 -4.941 8.052 1.00 95.81 282 HIS A N 1
ATOM 2246 C CA . HIS A 1 282 ? -15.294 -3.855 7.171 1.00 95.81 282 HIS A CA 1
ATOM 2247 C C . HIS A 1 282 ? -14.287 -2.713 7.226 1.00 95.81 282 HIS A C 1
ATOM 2249 O O . HIS A 1 282 ? -14.044 -2.139 8.287 1.00 95.81 282 HIS A O 1
ATOM 2255 N N . ILE A 1 283 ? -13.713 -2.379 6.075 1.00 96.50 283 ILE A N 1
ATOM 2256 C CA . ILE A 1 283 ? -12.816 -1.240 5.903 1.00 96.50 283 ILE A CA 1
ATOM 2257 C C . ILE A 1 283 ? -13.433 -0.283 4.890 1.00 96.50 283 ILE A C 1
ATOM 2259 O O . ILE A 1 283 ? -13.852 -0.702 3.814 1.00 96.50 283 ILE A O 1
ATOM 2263 N N . LEU A 1 284 ? -13.444 1.001 5.233 1.00 95.62 284 LEU A N 1
ATOM 2264 C CA . LEU A 1 284 ? -13.765 2.091 4.325 1.00 95.62 284 LEU A CA 1
ATOM 2265 C C . LEU A 1 284 ? -12.499 2.900 4.053 1.00 95.62 284 LEU A C 1
ATOM 2267 O O . LEU A 1 284 ? -11.890 3.444 4.970 1.00 95.62 284 LEU A O 1
ATOM 2271 N N . ILE A 1 285 ? -12.107 2.977 2.791 1.00 94.44 285 ILE A N 1
ATOM 2272 C CA . ILE A 1 285 ? -10.975 3.765 2.315 1.00 94.44 285 ILE A CA 1
ATOM 2273 C C . ILE A 1 285 ? -11.536 5.035 1.684 1.00 94.44 285 ILE A C 1
ATOM 2275 O O . ILE A 1 285 ? -12.218 4.963 0.662 1.00 94.44 285 ILE A O 1
ATOM 2279 N N . LEU A 1 286 ? -11.256 6.184 2.293 1.00 92.19 286 LEU A N 1
ATOM 2280 C CA . LEU A 1 286 ? -11.643 7.501 1.797 1.00 92.19 286 LEU A CA 1
ATOM 2281 C C . LEU A 1 286 ? -10.418 8.203 1.210 1.00 92.19 286 LEU A C 1
ATOM 2283 O O . LEU A 1 286 ? -9.589 8.742 1.941 1.00 92.19 286 LEU A O 1
ATOM 2287 N N . GLU A 1 287 ? -10.316 8.187 -0.115 1.00 88.88 287 GLU A N 1
ATOM 2288 C CA . GLU A 1 287 ? -9.310 8.951 -0.852 1.00 88.88 287 GLU A CA 1
ATOM 2289 C C . GLU A 1 287 ? -9.881 10.351 -1.133 1.00 88.88 287 GLU A C 1
ATOM 2291 O O . GLU A 1 287 ? -10.579 10.559 -2.125 1.00 88.88 287 GLU A O 1
ATOM 2296 N N . ASP A 1 288 ? -9.646 11.283 -0.208 1.00 85.94 288 ASP A N 1
ATOM 2297 C CA . ASP A 1 288 ? -10.200 12.647 -0.182 1.00 85.94 288 ASP A CA 1
ATOM 2298 C C . ASP A 1 288 ? -9.206 13.731 -0.645 1.00 85.94 288 ASP A C 1
ATOM 2300 O O . ASP A 1 288 ? -9.464 14.927 -0.510 1.00 85.94 288 ASP A O 1
ATOM 2304 N N . ARG A 1 289 ? -8.025 13.320 -1.131 1.00 83.19 289 ARG A N 1
ATOM 2305 C CA . ARG A 1 289 ? -6.949 14.208 -1.595 1.00 83.19 289 ARG A CA 1
ATOM 2306 C C . ARG A 1 289 ? -6.163 13.595 -2.748 1.00 83.19 289 ARG A C 1
ATOM 2308 O O . ARG A 1 289 ? -6.034 12.373 -2.852 1.00 83.19 289 ARG A O 1
ATOM 2315 N N . ILE A 1 290 ? -5.552 14.464 -3.553 1.00 79.06 290 ILE A N 1
ATOM 2316 C CA . ILE A 1 290 ? -4.600 14.073 -4.599 1.00 79.06 290 ILE A CA 1
ATOM 2317 C C . ILE A 1 290 ? -3.424 13.346 -3.946 1.00 79.06 290 ILE A C 1
ATOM 2319 O O . ILE A 1 290 ? -2.761 13.875 -3.054 1.00 79.06 290 ILE A O 1
ATOM 2323 N N . SER A 1 291 ? -3.180 12.120 -4.385 1.00 77.00 291 SER A N 1
ATOM 2324 C CA . SER A 1 291 ? -2.211 11.235 -3.755 1.00 77.00 291 SER A CA 1
ATOM 2325 C C . SER A 1 291 ? -1.154 10.760 -4.751 1.00 77.00 291 SER A C 1
ATOM 2327 O O . SER A 1 291 ? -1.393 10.762 -5.954 1.00 77.00 291 SER A O 1
ATOM 2329 N N . ILE A 1 292 ? 0.022 10.400 -4.241 1.00 78.31 292 ILE A N 1
ATOM 2330 C CA . ILE A 1 292 ? 1.194 10.034 -5.047 1.00 78.31 292 ILE A CA 1
ATOM 2331 C C . ILE A 1 292 ? 1.098 8.653 -5.684 1.00 78.31 292 ILE A C 1
ATOM 2333 O O . ILE A 1 292 ? 0.375 7.778 -5.202 1.00 78.31 292 ILE A O 1
ATOM 2337 N N . GLY A 1 293 ? 1.973 8.441 -6.666 1.00 72.50 293 GLY A N 1
ATOM 2338 C CA . GLY A 1 293 ? 2.226 7.142 -7.267 1.00 72.50 293 GLY A CA 1
ATOM 2339 C C . GLY A 1 293 ? 1.119 6.755 -8.232 1.00 72.50 293 GLY A C 1
ATOM 2340 O O . GLY A 1 293 ? 0.614 7.591 -8.974 1.00 72.50 293 GLY A O 1
ATOM 2341 N N . PHE A 1 294 ? 0.746 5.481 -8.191 1.00 76.75 294 PHE A N 1
ATOM 2342 C CA . PHE A 1 294 ? -0.232 4.879 -9.087 1.00 76.75 294 PHE A CA 1
ATOM 2343 C C . PHE A 1 294 ? -1.462 4.419 -8.287 1.00 76.75 294 PHE A C 1
ATOM 2345 O O . PHE A 1 294 ? -1.543 3.238 -7.924 1.00 76.75 294 PHE A O 1
ATOM 2352 N N . PRO A 1 295 ? -2.409 5.320 -7.941 1.00 73.06 295 PRO A N 1
ATOM 2353 C CA . PRO A 1 295 ? -3.565 5.034 -7.084 1.00 73.06 295 PRO A CA 1
ATOM 2354 C C . PRO A 1 295 ? -4.346 3.762 -7.434 1.00 73.06 295 PRO A C 1
ATOM 2356 O O . PRO A 1 295 ? -4.921 3.113 -6.559 1.00 73.06 295 PRO A O 1
ATOM 2359 N N . GLU A 1 296 ? -4.398 3.406 -8.712 1.00 75.38 296 GLU A N 1
ATOM 2360 C CA . GLU A 1 296 ? -5.025 2.201 -9.243 1.00 75.38 296 GLU A CA 1
ATOM 2361 C C . GLU A 1 296 ? -4.333 0.907 -8.790 1.00 75.38 296 GLU A C 1
ATOM 2363 O O . GLU A 1 296 ? -5.001 -0.110 -8.599 1.00 75.38 296 GLU A O 1
ATOM 2368 N N . GLN A 1 297 ? -3.023 0.938 -8.534 1.00 77.25 297 GLN A N 1
ATOM 2369 C CA . GLN A 1 297 ? -2.261 -0.223 -8.076 1.00 77.25 297 GLN A CA 1
ATOM 2370 C C . GLN A 1 297 ? -2.279 -0.388 -6.559 1.00 77.25 297 GLN A C 1
ATOM 2372 O O . GLN A 1 297 ? -1.947 -1.458 -6.054 1.00 77.25 297 GLN A O 1
ATOM 2377 N N . HIS A 1 298 ? -2.719 0.615 -5.795 1.00 79.31 298 HIS A N 1
ATOM 2378 C CA . HIS A 1 298 ? -2.614 0.547 -4.335 1.00 79.31 298 HIS A CA 1
ATOM 2379 C C . HIS A 1 298 ? -3.514 -0.522 -3.715 1.00 79.31 298 HIS A C 1
ATOM 2381 O O . HIS A 1 298 ? -3.180 -1.095 -2.677 1.00 79.31 298 HIS A O 1
ATOM 2387 N N . ALA A 1 299 ? -4.610 -0.868 -4.393 1.00 81.81 299 ALA A N 1
ATOM 2388 C CA . ALA A 1 299 ? -5.464 -1.981 -3.997 1.00 81.81 299 ALA A CA 1
ATOM 2389 C C . ALA A 1 299 ? -4.750 -3.345 -4.082 1.00 81.81 299 ALA A C 1
ATOM 2391 O O . ALA A 1 299 ? -5.124 -4.266 -3.356 1.00 81.81 299 ALA A O 1
ATOM 2392 N N . GLN A 1 300 ? -3.696 -3.485 -4.899 1.00 85.38 300 GLN A N 1
ATOM 2393 C CA . GLN A 1 300 ? -2.915 -4.725 -4.980 1.00 85.38 300 GLN A CA 1
ATOM 2394 C C . GLN A 1 300 ? -2.250 -5.062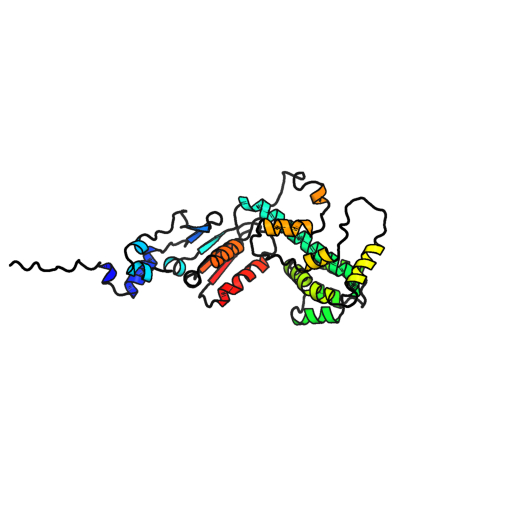 -3.641 1.00 85.38 300 GLN A C 1
ATOM 2396 O O . GLN A 1 300 ? -2.195 -6.229 -3.252 1.00 85.38 300 GLN A O 1
ATOM 2401 N N . GLY A 1 301 ? -1.844 -4.045 -2.873 1.00 87.38 301 GLY A N 1
ATOM 2402 C CA . GLY A 1 301 ? -1.291 -4.228 -1.533 1.00 87.38 301 GLY A CA 1
ATOM 2403 C C . GLY A 1 301 ? -2.272 -4.839 -0.524 1.00 87.38 301 GLY A C 1
ATOM 2404 O O . GLY A 1 301 ? -1.844 -5.317 0.524 1.00 87.38 301 GLY A O 1
ATOM 2405 N N . LEU A 1 302 ? -3.575 -4.878 -0.835 1.00 90.75 302 LEU A N 1
ATOM 2406 C CA . LEU A 1 302 ? -4.592 -5.525 -0.002 1.00 90.75 302 LEU A CA 1
ATOM 2407 C C . LEU A 1 302 ? -4.795 -7.014 -0.321 1.00 90.75 302 LEU A C 1
ATOM 2409 O O . LEU A 1 302 ? -5.393 -7.734 0.480 1.00 90.75 302 LEU A O 1
ATOM 2413 N N . VAL A 1 303 ? -4.284 -7.500 -1.459 1.00 91.06 303 VAL A N 1
ATOM 2414 C CA . VAL A 1 303 ? -4.455 -8.890 -1.922 1.00 91.06 303 VAL A CA 1
ATOM 2415 C C . VAL A 1 303 ? -4.056 -9.934 -0.871 1.00 91.06 303 VAL A C 1
ATOM 2417 O O . VAL A 1 303 ? -4.819 -10.890 -0.696 1.00 91.06 303 VAL A O 1
ATOM 2420 N N . PRO A 1 304 ? -2.927 -9.800 -0.142 1.00 91.88 304 PRO A N 1
ATOM 2421 C CA . PRO A 1 304 ? -2.572 -10.762 0.901 1.00 91.88 304 PRO A CA 1
ATOM 2422 C C . PRO A 1 304 ? -3.664 -10.909 1.971 1.00 91.88 304 PRO A C 1
ATOM 2424 O O . PRO A 1 304 ? -4.016 -12.029 2.329 1.00 91.88 304 PRO A O 1
ATOM 2427 N N . PHE A 1 305 ? -4.286 -9.806 2.397 1.00 92.44 305 PHE A N 1
ATOM 2428 C CA . PHE A 1 305 ? -5.293 -9.812 3.464 1.00 92.44 305 PHE A CA 1
ATOM 2429 C C . PHE A 1 305 ? -6.623 -10.443 3.036 1.00 92.44 305 PHE A C 1
ATOM 2431 O O . PHE A 1 305 ? -7.302 -11.067 3.854 1.00 92.44 305 PHE A O 1
ATOM 2438 N N . PHE A 1 306 ? -6.975 -10.352 1.750 1.00 90.56 306 PHE A N 1
ATOM 2439 C CA . PHE A 1 306 ? -8.111 -11.094 1.197 1.00 90.56 306 PHE A CA 1
ATOM 2440 C C . PHE A 1 306 ? -7.837 -12.604 1.129 1.00 90.56 306 PHE A C 1
ATOM 2442 O O . PHE A 1 306 ? -8.741 -13.413 1.341 1.00 90.56 306 PHE A O 1
ATOM 2449 N N . LYS A 1 307 ? -6.584 -13.008 0.874 1.00 89.75 307 LYS A N 1
ATOM 2450 C CA . LYS A 1 307 ? -6.184 -14.426 0.815 1.00 89.75 307 LYS A CA 1
ATOM 2451 C C . LYS A 1 307 ? -6.145 -15.106 2.184 1.00 89.75 307 LYS A C 1
ATOM 2453 O O . LYS A 1 307 ? -6.314 -16.321 2.249 1.00 89.75 307 LYS A O 1
ATOM 2458 N N . GLU A 1 308 ? -6.000 -14.351 3.272 1.00 87.62 308 GLU A N 1
ATOM 2459 C CA . GLU A 1 308 ? -5.989 -14.853 4.658 1.00 87.62 308 GLU A CA 1
ATOM 2460 C C . GLU A 1 308 ? -7.332 -15.459 5.136 1.00 87.62 308 GLU A C 1
ATOM 2462 O O . GLU A 1 308 ? -7.481 -15.787 6.311 1.00 87.62 308 GLU A O 1
ATOM 2467 N N . LYS A 1 309 ? -8.318 -15.650 4.242 1.00 69.19 309 LYS A N 1
ATOM 2468 C CA . LYS A 1 309 ? -9.679 -16.137 4.553 1.00 69.19 309 LYS A CA 1
ATOM 2469 C C . LYS A 1 309 ? -10.373 -15.300 5.633 1.00 69.19 309 LYS A C 1
ATOM 2471 O O . LYS A 1 309 ? -11.133 -15.813 6.455 1.00 69.19 309 LYS A O 1
ATOM 2476 N N . SER A 1 310 ? -10.116 -13.999 5.624 1.00 70.56 310 SER A N 1
ATOM 2477 C CA . SER A 1 310 ? -10.886 -13.035 6.393 1.00 70.56 310 SER A CA 1
ATOM 2478 C C . SER A 1 310 ? -12.215 -12.778 5.668 1.00 70.56 310 SER A C 1
ATOM 2480 O O . SER A 1 310 ? -12.252 -12.689 4.443 1.00 70.56 310 SER A O 1
ATOM 2482 N N . ASN A 1 311 ? -13.326 -12.620 6.398 1.00 88.31 311 ASN A N 1
ATOM 2483 C CA . ASN A 1 311 ? -14.578 -12.089 5.826 1.00 88.31 311 ASN A CA 1
ATOM 2484 C C . ASN A 1 311 ? -14.452 -10.565 5.607 1.00 88.31 311 ASN A C 1
ATOM 2486 O O . ASN A 1 311 ? -15.332 -9.797 5.993 1.00 88.31 311 ASN A O 1
ATOM 2490 N N . LEU A 1 312 ? -13.299 -10.123 5.100 1.00 94.12 312 LEU A N 1
ATOM 2491 C CA . LEU A 1 312 ? -12.937 -8.729 4.936 1.00 94.12 312 LEU A CA 1
ATOM 2492 C C . LEU A 1 312 ? -13.618 -8.168 3.692 1.00 94.12 312 LEU A C 1
ATOM 2494 O O . LEU A 1 312 ? -13.404 -8.630 2.576 1.00 94.12 312 LEU A O 1
ATOM 2498 N N . THR A 1 313 ? -14.397 -7.120 3.904 1.00 94.44 313 THR A N 1
ATOM 2499 C CA . THR A 1 313 ? -14.974 -6.281 2.863 1.00 94.44 313 THR A CA 1
ATOM 2500 C C . THR A 1 313 ? -14.262 -4.938 2.889 1.00 94.44 313 THR A C 1
ATOM 2502 O O . THR A 1 313 ? -14.175 -4.299 3.941 1.00 94.44 313 THR A O 1
ATOM 2505 N N . VAL A 1 314 ? -13.758 -4.510 1.735 1.00 94.19 314 VAL A N 1
ATOM 2506 C CA . VAL A 1 314 ? -13.133 -3.197 1.562 1.00 94.19 314 VAL A CA 1
ATOM 2507 C C . VAL A 1 314 ? -13.979 -2.389 0.593 1.00 94.19 314 VAL A C 1
ATOM 2509 O O . VAL A 1 314 ? -14.184 -2.796 -0.547 1.00 94.19 314 VAL A O 1
ATOM 2512 N N . GLU A 1 315 ? -14.447 -1.236 1.048 1.00 94.38 315 GLU A N 1
ATOM 2513 C CA . GLU A 1 315 ? -15.095 -0.229 0.220 1.00 94.38 315 GLU A CA 1
ATOM 2514 C C . GLU A 1 315 ? -14.111 0.918 -0.009 1.00 94.38 315 GLU A C 1
ATOM 2516 O O . GLU A 1 315 ? -13.557 1.461 0.946 1.00 94.38 315 GLU A O 1
ATOM 2521 N N . ARG A 1 316 ? -13.888 1.302 -1.267 1.00 90.69 316 ARG A N 1
ATOM 2522 C CA . ARG A 1 316 ? -13.069 2.466 -1.623 1.00 90.69 316 ARG A CA 1
ATOM 2523 C C . ARG A 1 316 ? -13.966 3.558 -2.188 1.00 90.69 316 ARG A C 1
ATOM 2525 O O . ARG A 1 316 ? -14.686 3.317 -3.153 1.00 90.69 316 ARG A O 1
ATOM 2532 N N . ARG A 1 317 ? -13.883 4.759 -1.617 1.00 90.94 317 ARG A N 1
ATOM 2533 C CA . ARG A 1 317 ? -14.526 5.972 -2.131 1.00 90.94 317 ARG A CA 1
ATOM 2534 C C . ARG A 1 317 ? -13.454 6.969 -2.534 1.00 90.94 317 ARG A C 1
ATOM 2536 O O . ARG A 1 317 ? -12.547 7.253 -1.755 1.00 90.94 317 ARG A O 1
ATOM 2543 N N . VAL A 1 318 ? -13.579 7.483 -3.750 1.00 83.94 318 VAL A N 1
ATOM 2544 C CA . VAL A 1 318 ? -12.689 8.502 -4.308 1.00 83.94 318 VAL A CA 1
ATOM 2545 C C . VAL A 1 318 ? -13.485 9.799 -4.372 1.00 83.94 318 VAL A C 1
ATOM 2547 O O . VAL A 1 318 ? -14.514 9.847 -5.042 1.00 83.94 318 VAL A O 1
ATOM 2550 N N . ASN A 1 319 ? -13.050 10.805 -3.619 1.00 77.00 319 ASN A N 1
ATOM 2551 C CA . ASN A 1 319 ? -13.686 12.117 -3.529 1.00 77.00 319 ASN A CA 1
ATOM 2552 C C . ASN A 1 319 ? -12.595 13.190 -3.640 1.00 77.00 319 ASN A C 1
ATOM 2554 O O . ASN A 1 319 ? -12.191 13.770 -2.634 1.00 77.00 319 ASN A O 1
ATOM 2558 N N . ILE A 1 320 ? -12.060 13.336 -4.856 1.00 61.59 320 ILE A N 1
ATOM 2559 C CA . ILE A 1 320 ? -10.962 14.251 -5.205 1.00 61.59 320 ILE A CA 1
ATOM 2560 C C . ILE A 1 320 ? -11.540 15.580 -5.685 1.00 61.59 320 ILE A C 1
ATOM 2562 O O . ILE A 1 320 ? -12.491 15.531 -6.499 1.00 61.59 320 ILE A O 1
#

Sequence (320 aa):
MFTRPTSMPPQSPLLQLPREIRDEIYAYYVYTEDGYHHSPITGKLHTADNQPIDLSLMYTCRLIASEFSGVALRHNRITFTTIPQDESRKAERFSHLLEEHKRALMQLVALAAPCVTPRILETLRVDRSGHVLLDGLVKLDAPASRAEIQNGIFDYSDDELESTHYQLLQDMLPLISAEPGFHRSIAEQERDQGGPKDSSRSTRVTESSLLELLELKPVLWSIPSEDELTTMSPLLPRTIEESRGIEASSEGHRLKLFFLATTAAIRFLTRLTDHSRSQVRHILILEDRISIGFPEQHAQGLVPFFKEKSNLTVERRVNI

Sol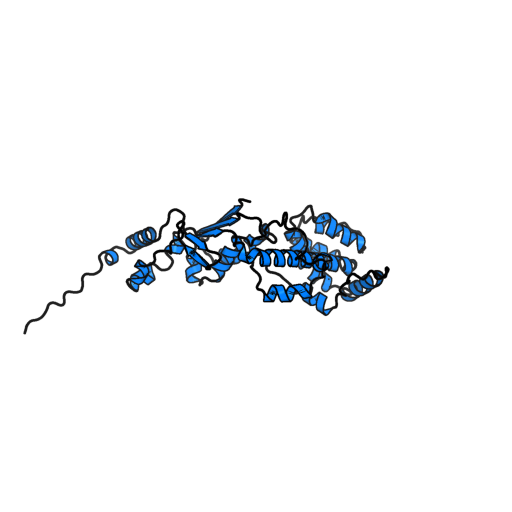vent-accessible surface area (backbone atoms only — not comparable to full-atom values): 18746 Å² total; per-residue (Å²): 136,84,83,75,80,81,71,75,75,82,74,57,72,72,78,70,48,56,70,68,60,43,49,53,51,51,42,60,69,50,54,46,98,84,16,30,34,50,37,73,86,80,74,43,65,20,35,84,86,70,40,73,70,77,56,67,71,43,72,73,42,72,67,46,32,65,73,47,60,44,42,54,41,50,72,23,38,39,34,25,46,47,40,64,72,91,49,21,68,57,30,46,52,48,40,51,52,52,52,38,45,48,49,50,48,54,52,50,52,23,42,28,20,84,41,68,40,72,68,58,55,53,61,55,34,78,85,43,74,87,40,64,54,60,60,52,60,70,70,48,66,85,80,41,48,43,66,57,46,38,48,47,62,65,67,45,53,81,82,48,65,63,55,59,56,49,53,47,51,66,61,45,47,68,60,32,64,70,35,92,55,31,72,55,38,37,58,52,57,60,59,75,62,76,64,85,85,68,87,71,73,79,72,79,79,44,75,67,45,50,53,54,54,72,67,59,75,80,63,73,46,55,84,78,51,73,65,57,55,59,62,50,56,80,67,40,74,77,55,73,62,64,77,58,37,90,86,67,77,69,101,78,76,75,79,73,32,21,47,46,6,55,33,50,47,45,57,51,54,71,71,41,52,72,71,57,45,57,24,40,26,39,38,38,30,35,35,62,56,61,49,47,73,47,73,84,56,32,62,60,68,47,50,66,61,60,70,70,72,31,78,58,45,78,48,79,47,82,55,113

Secondary structure (DSSP, 8-state):
-------PPPPPHHHHS-HHHHHHHHHHHH--TT-EEE-TTT--EEETTSPBP--GGGGS-HHHHHHHTTHHHHHS-EEEEPPPGGGHHHHHHHHHHHHHHHHHHHHHHHHTGGG--HHHHHHHHTT-TT-HHHHHHHTSPSSPPHHHHHHHHHHTTTTS-HHHHHHHHHHHHHHHHTSTTHHHHHHHHHHTT-S---SS------HHHHHHHHH----TTSPPPHHHHHHHGGGSPPPHHHHT-TTSS-TT-----B--HHHHHHHHHHHS-HHHHTT--EEEEEE-S-BSS-TTTGGGGGHHHHHTT---EEEEEE--

InterPro domains:
  IPR038883 Uncharacterized protein AN11006-like [PTHR42085] (9-108)

Foldseek 3Di:
DDDDPPPDPDDDPLVVDDLVVNLVVLLVLQDDPQFWEAQLVVRAIAHPVRHHGDPVQLPPDPVSVVSSALSSQQNGAYEFEFHDQVCLVLQVLVLVLLVLLLVVLLVLCLLLLLLPDLVLLVVLCVVPPPDQLSVLSNPADPSHHSVSSSCSLVVCCVVDQVVVSSVCSLSSVVSSVPDPCSVVSNVVSVVVPPDDCPPQDPPPCDPVLVVLSSPDDDPQLERDDPVNSVSSVVSGDDDVVVVCPPPPDDPPDPQRATRFSLNSVLVSLVPDDLSNLLSRAHYEGEHQGHYGGRVVCNCVSCVVSVVSPRNHDYHYDYRD

Mean predicted aligned error: 10.54 Å